Protein 6THS (pdb70)

GO terms:
  GO:0008126 acetylesterase activity (F, EXP)
  GO:0050525 cutinase activity (F, EXP)

Sequence (258 aa):
SNPYQRGPNPTRSALTADGPFSVATYTVSRLSVSGFGGGVIYYPTGTSLTFGGIAMMSPGYTADASSLAWLGRRLASHGFVVLVINTNSRFDYPDSRASQLSSAALNYLRTSSPSAVRARLDANRLAVAGHAMGGGGTLRIAEQNPSLKAAVPLTPWHTDKTFNTSSVPVLIVGAEADTVAPVSQHAIPFYQNLPSSTTPKVYVVELDNASHFAPNSSNNAAISVYTISWMKLWVDNDTRYRQFLCNVNDPALSDFRTNNRHCQ

Foldseek 3Di:
DFLLDDDDQDDLVQLLDQAQFDWDKDFFQQVNFPQFHTFMKIAGDPDQAAAAEEEEEEAALDALLLQVVVNRRLRSRGYTYGYTHGPDSHDALCSLLSSSVRVLVCLQPPDDPVSVSRHDNQFYAYEYAARRLSSQLANQLVDQSYQEYEYECYDDPDQAGEHQHEYEYEHECPEPRSHCVRHVVSNQVRYDLNHWYKYFYFYNDYSSVSSDSDSVCSLVVSLSSCCGRRVNLSSLVCLPPDDDVRTPDMDTSCPSND

Radius of gyration: 16.29 Å; Cα contacts (8 Å, |Δi|>4): 658; chains: 1; bounding box: 46×43×30 Å

InterPro domains:
  IPR029058 Alpha/Beta hydrolase fold [G3DSA:3.40.50.1820] (36-293)
  IPR029058 Alpha/Beta hydrolase fold [SSF53474] (69-279)
  IPR041127 PET hydrolase/cutinase-like [PF12740] (34-292)
  IPR050261 FrsA esterase [PTHR22946] (9-249)

Solvent-accessible surface area: 9846 Å² total; per-residue (Å²): 167,43,99,72,76,22,30,93,118,14,82,98,88,48,2,42,49,71,23,81,32,71,32,25,71,95,103,5,60,118,174,76,27,102,40,4,2,0,2,33,0,15,22,0,61,83,32,106,83,51,1,0,0,0,0,0,0,0,3,97,73,27,73,4,85,21,0,32,40,0,0,94,16,0,0,2,8,1,0,0,0,0,0,0,34,7,84,43,138,90,27,121,6,62,45,0,0,66,4,0,43,25,0,6,69,20,0,97,83,79,16,28,98,57,0,88,50,41,5,24,26,123,9,17,0,0,0,0,4,7,15,0,0,0,0,0,0,39,0,2,54,102,41,102,83,7,77,0,0,0,0,0,2,0,56,7,95,68,63,84,0,114,8,78,2,14,0,0,0,0,0,0,85,48,8,123,75,2,45,20,73,100,15,1,26,22,0,20,106,60,4,41,89,95,4,18,15,0,0,0,15,5,71,118,15,58,9,122,17,0,44,68,101,32,47,4,0,0,1,4,0,0,0,0,0,2,10,61,1,2,83,1,73,47,6,72,111,23,0,19,155,39,149,17,131,46,20,40,48,48,80,35,49,70,115,3,29,160

Organism: Unknown prokaryotic organism (NCBI:txid2725)

Structure (mmCIF, N/CA/C/O backbone):
data_6THS
#
_entry.id   6THS
#
_cell.length_a   109.604
_cell.length_b   109.604
_cell.length_c   35.287
_cell.angle_alpha   90.000
_cell.angle_beta   90.000
_cell.angle_gamma   120.000
#
_symmetry.space_group_name_H-M   'P 63'
#
loop_
_entity.id
_entity.type
_entity.pdbx_description
1 polymer LCC
2 non-polymer '1,4-DIETHYLENE DIOXIDE'
3 water water
#
loop_
_atom_site.group_PDB
_atom_site.id
_atom_site.type_symbol
_atom_site.label_atom_id
_atom_site.label_alt_id
_atom_site.label_comp_id
_atom_site.label_asym_id
_atom_site.label_entity_id
_atom_site.label_seq_id
_atom_site.pdbx_PDB_ins_code
_atom_site.Cartn_x
_atom_site.Cartn_y
_atom_site.Cartn_z
_atom_site.occupancy
_atom_site.B_iso_or_equiv
_atom_site.auth_seq_id
_atom_site.auth_comp_id
_atom_site.auth_asym_id
_atom_site.auth_atom_id
_atom_site.pdbx_PDB_model_num
ATOM 1 N N . SER A 1 1 ? -46.043 -30.027 -16.866 1.00 49.37 36 SER A N 1
ATOM 2 C CA . SER A 1 1 ? -45.240 -30.278 -15.650 1.00 50.70 36 SER A CA 1
ATOM 3 C C . SER A 1 1 ? -44.287 -29.143 -15.495 1.00 38.03 36 SER A C 1
ATOM 4 O O . SER A 1 1 ? -43.604 -28.733 -16.414 1.00 39.46 36 SER A O 1
ATOM 7 N N . ASN A 1 2 ? -44.274 -28.691 -14.277 1.00 29.38 37 ASN A N 1
ATOM 8 C CA . ASN A 1 2 ? -43.400 -27.576 -13.899 1.00 23.56 37 ASN A CA 1
ATOM 9 C C . ASN A 1 2 ? -42.135 -28.132 -13.259 1.00 20.12 37 ASN A C 1
ATOM 10 O O . ASN A 1 2 ? -42.194 -28.592 -12.132 1.00 21.93 37 ASN A O 1
ATOM 15 N N . PRO A 1 3 ? -40.944 -28.060 -13.899 1.00 21.11 38 PRO A N 1
ATOM 16 C CA . PRO A 1 3 ? -39.754 -28.681 -13.309 1.00 21.02 38 PRO A CA 1
ATOM 17 C C . PRO A 1 3 ? -39.216 -27.981 -12.051 1.00 18.57 38 PRO A C 1
ATOM 18 O O . PRO A 1 3 ? -38.379 -28.562 -11.361 1.00 22.28 38 PRO A O 1
ATOM 22 N N . TYR A 1 4 ? -39.734 -26.781 -11.754 1.00 16.29 39 TYR A N 1
ATOM 23 C CA . TYR A 1 4 ? -39.279 -26.014 -10.610 1.00 14.98 39 TYR A CA 1
ATOM 24 C C . TYR A 1 4 ? -40.187 -26.194 -9.389 1.00 15.02 39 TYR A C 1
ATOM 25 O O . TYR A 1 4 ? -39.875 -25.688 -8.319 1.00 16.20 39 TYR A O 1
ATOM 34 N N . GLN A 1 5 ? -41.314 -26.924 -9.541 1.00 16.15 40 GLN A N 1
ATOM 35 C CA . GLN A 1 5 ? -42.198 -27.117 -8.434 1.00 15.70 40 GLN A CA 1
ATOM 36 C C . GLN A 1 5 ? -41.526 -27.956 -7.349 1.00 14.92 40 GLN A C 1
ATOM 37 O O . GLN A 1 5 ? -40.939 -29.013 -7.642 1.00 16.79 40 GLN A O 1
ATOM 43 N N . ARG A 1 6 ? -41.638 -27.511 -6.108 1.00 13.63 41 ARG A N 1
ATOM 44 C CA . ARG A 1 6 ? -41.122 -28.244 -4.956 1.00 14.21 41 ARG A CA 1
ATOM 45 C C . ARG A 1 6 ? -42.143 -28.362 -3.843 1.00 14.58 41 ARG A C 1
ATOM 46 O O . ARG A 1 6 ? -42.924 -27.439 -3.608 1.00 13.67 41 ARG A O 1
ATOM 54 N N . GLY A 1 7 ? -42.125 -29.497 -3.136 1.00 14.71 42 GLY A N 1
ATOM 55 C CA . GLY A 1 7 ? -42.916 -29.659 -1.948 1.00 16.04 42 GLY A CA 1
ATOM 56 C C . GLY A 1 7 ? -44.350 -30.088 -2.281 1.00 17.41 42 GLY A C 1
ATOM 57 O O . GLY A 1 7 ? -44.822 -29.979 -3.422 1.00 17.05 42 GLY A O 1
ATOM 58 N N . PRO A 1 8 ? -45.086 -30.564 -1.259 1.00 18.36 43 PRO A N 1
ATOM 59 C CA . PRO A 1 8 ? -46.465 -31.007 -1.421 1.00 18.57 43 PRO A CA 1
ATOM 60 C C . PRO A 1 8 ? -47.414 -29.845 -1.655 1.00 17.79 43 PRO A C 1
ATOM 61 O O . PRO A 1 8 ? -47.063 -28.664 -1.476 1.00 18.44 43 PRO A O 1
ATOM 65 N N . ASN A 1 9 ? -48.646 -30.164 -2.035 1.00 20.43 44 ASN A N 1
ATOM 66 C CA . ASN A 1 9 ? -49.615 -29.137 -2.310 1.00 20.51 44 ASN A CA 1
ATOM 67 C C . ASN A 1 9 ? -49.747 -28.316 -1.020 1.00 21.52 44 ASN A C 1
ATOM 68 O O . ASN A 1 9 ? -49.860 -28.850 0.088 1.00 19.65 44 ASN A O 1
ATOM 73 N N . PRO A 1 10 ? -49.705 -26.974 -1.097 1.00 17.95 45 PRO A N 1
ATOM 74 C CA . PRO A 1 10 ? -49.700 -26.167 0.114 1.00 16.80 45 PRO A CA 1
ATOM 75 C C . PRO A 1 10 ? -51.086 -26.027 0.761 1.00 16.65 45 PRO A C 1
ATOM 76 O O . PRO A 1 10 ? -52.095 -25.929 0.090 1.00 19.68 45 PRO A O 1
ATOM 80 N N . THR A 1 11 ? -51.067 -25.911 2.074 1.00 19.01 46 THR A N 1
ATOM 81 C CA . THR A 1 11 ? -52.178 -25.408 2.885 1.00 20.68 46 THR A CA 1
ATOM 82 C C . THR A 1 11 ? -51.717 -24.141 3.603 1.00 19.74 46 THR A C 1
ATOM 83 O O . THR A 1 11 ? -50.551 -23.962 3.857 1.00 18.97 46 THR A O 1
ATOM 87 N N . ARG A 1 12 ? -52.662 -23.246 3.916 1.00 21.55 47 ARG A N 1
ATOM 88 C CA . ARG A 1 12 ? -52.280 -21.938 4.557 1.00 23.39 47 ARG A CA 1
ATOM 89 C C . ARG A 1 12 ? -51.563 -22.267 5.880 1.00 21.79 47 ARG A C 1
ATOM 90 O O . ARG A 1 12 ? -50.562 -21.700 6.151 1.00 19.48 47 ARG A O 1
ATOM 98 N N . SER A 1 13 ? -52.079 -23.242 6.651 1.00 20.99 48 SER A N 1
ATOM 99 C CA . SER A 1 13 ? -51.494 -23.682 7.930 1.00 23.29 48 SER A CA 1
ATOM 100 C C . SER A 1 13 ? -50.012 -24.013 7.769 1.00 19.77 48 SER A C 1
ATOM 101 O O . SER A 1 13 ? -49.131 -23.576 8.548 1.00 18.08 48 SER A O 1
ATOM 104 N N . ALA A 1 14 ? -49.708 -24.740 6.704 1.00 16.17 49 ALA A N 1
ATOM 105 C CA . ALA A 1 14 ? -48.319 -25.196 6.460 1.00 16.16 49 ALA A CA 1
ATOM 106 C C . ALA A 1 14 ? -47.384 -24.009 6.215 1.00 14.83 49 ALA A C 1
ATOM 107 O O . ALA A 1 14 ? -46.162 -24.106 6.466 1.00 15.41 49 ALA A O 1
ATOM 109 N N . LEU A 1 15 ? -47.910 -22.915 5.695 1.00 14.04 50 LEU A N 1
ATOM 110 C CA . LEU A 1 15 ? -47.069 -21.752 5.363 1.00 13.38 50 LEU A CA 1
ATOM 111 C C . LEU A 1 15 ? -46.870 -20.845 6.584 1.00 13.90 50 LEU A C 1
ATOM 112 O O . LEU A 1 15 ? -46.217 -19.825 6.451 1.00 16.40 50 LEU A O 1
ATOM 117 N N . THR A 1 16 ? -47.382 -21.248 7.776 1.00 14.52 51 THR A N 1
ATOM 118 C CA . THR A 1 16 ? -47.127 -20.485 8.982 1.00 14.49 51 THR A CA 1
ATOM 119 C C . THR A 1 16 ? -46.100 -21.141 9.903 1.00 14.21 51 THR A C 1
ATOM 120 O O . THR A 1 16 ? -45.928 -20.738 11.015 1.00 17.48 51 THR A O 1
ATOM 124 N N . ALA A 1 17 ? -45.438 -22.195 9.401 1.00 14.27 52 ALA A N 1
ATOM 125 C CA . ALA A 1 17 ? -44.427 -22.950 10.137 1.00 14.38 52 ALA A CA 1
ATOM 126 C C . ALA A 1 17 ? -43.327 -23.312 9.166 1.00 12.88 52 ALA A C 1
ATOM 127 O O . ALA A 1 17 ? -43.497 -23.211 7.945 1.00 13.01 52 ALA A O 1
ATOM 129 N N . ASP A 1 18 ? -42.207 -23.784 9.707 1.00 14.28 53 ASP A N 1
ATOM 130 C CA . ASP A 1 18 ? -41.118 -24.246 8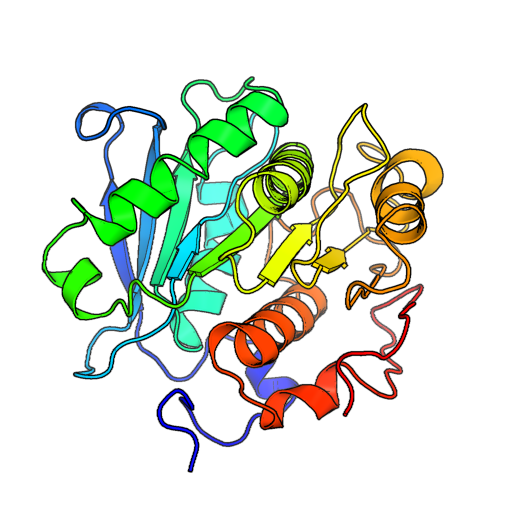.793 1.00 13.37 53 ASP A CA 1
ATOM 131 C C . ASP A 1 18 ? -41.673 -25.407 7.955 1.00 14.02 53 ASP A C 1
ATOM 132 O O . ASP A 1 18 ? -42.549 -26.190 8.352 1.00 15.07 53 ASP A O 1
ATOM 137 N N . GLY A 1 19 ? -41.209 -25.4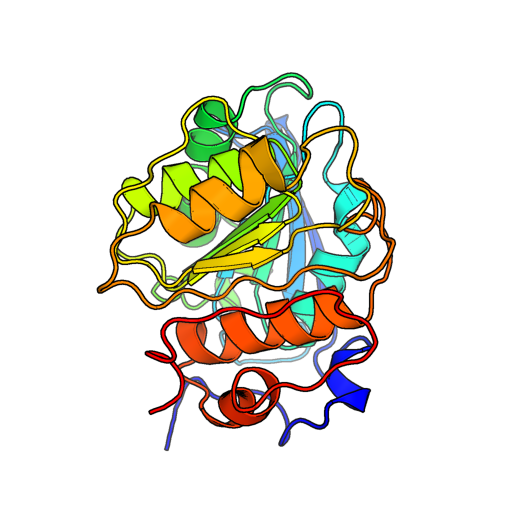58 6.718 1.00 12.91 54 GLY A N 1
ATOM 138 C CA . GLY A 1 19 ? -41.677 -26.339 5.678 1.00 14.47 54 GLY A CA 1
ATOM 139 C C . GLY A 1 19 ? -41.027 -27.701 5.655 1.00 13.87 54 GLY A C 1
ATOM 140 O O . GLY A 1 19 ? -40.377 -28.098 6.609 1.00 15.72 54 GLY A O 1
ATOM 141 N N . PRO A 1 20 ? -41.162 -28.385 4.515 1.00 15.39 55 PRO A N 1
ATOM 142 C CA . PRO A 1 20 ? -40.813 -29.805 4.451 1.00 16.14 55 PRO A CA 1
ATOM 143 C C . PRO A 1 20 ? -39.335 -30.079 4.210 1.00 15.54 55 PRO A C 1
ATOM 144 O O . PRO A 1 20 ? -38.892 -31.183 4.321 1.00 20.60 55 PRO A O 1
ATOM 148 N N . PHE A 1 21 ? -38.566 -29.032 3.910 1.00 14.80 56 PHE A N 1
ATOM 149 C CA . PHE A 1 21 ? -37.119 -29.182 3.633 1.00 14.73 56 PHE A CA 1
ATOM 150 C C . PHE A 1 21 ? -36.326 -28.973 4.933 1.00 14.55 56 PHE A C 1
ATOM 151 O O . PHE A 1 21 ? -36.446 -27.973 5.647 1.00 15.36 56 PHE A O 1
ATOM 159 N N . SER A 1 22 ? -35.405 -29.907 5.197 1.00 15.42 57 SER A N 1
ATOM 160 C CA . SER A 1 22 ? -34.413 -29.734 6.246 1.00 14.95 57 SER A CA 1
ATOM 161 C C . SER A 1 22 ? -33.434 -28.631 5.848 1.00 13.40 57 SER A C 1
ATOM 162 O O . SER A 1 22 ? -33.157 -28.462 4.664 1.00 15.10 57 SER A O 1
ATOM 165 N N . VAL A 1 23 ? -32.987 -27.865 6.840 1.00 13.72 58 VAL A N 1
ATOM 166 C CA . VAL A 1 23 ? -32.219 -26.630 6.610 1.00 13.52 58 VAL A CA 1
ATOM 167 C C . VAL A 1 23 ? -30.818 -26.789 7.210 1.00 14.51 58 VAL A C 1
ATOM 168 O O . VAL A 1 23 ? -30.664 -27.150 8.348 1.00 15.39 58 VAL A O 1
ATOM 172 N N . ALA A 1 24 ? -29.838 -26.461 6.386 1.00 13.58 59 ALA A N 1
ATOM 173 C CA . ALA A 1 24 ? -28.463 -26.296 6.827 1.00 15.28 59 ALA A CA 1
ATOM 174 C C . ALA A 1 24 ? -28.122 -24.809 6.835 1.00 13.80 59 ALA A C 1
ATOM 175 O O . ALA A 1 24 ? -28.764 -24.042 6.100 1.00 13.27 59 ALA A O 1
ATOM 177 N N . THR A 1 25 ? -27.101 -24.431 7.637 1.00 13.68 60 THR A N 1
ATOM 178 C CA . THR A 1 25 ? -26.619 -23.085 7.663 1.00 13.50 60 THR A CA 1
ATOM 179 C C . THR A 1 25 ? -25.136 -23.040 7.349 1.00 13.60 60 THR A C 1
ATOM 180 O O . THR A 1 25 ? -24.400 -23.944 7.714 1.00 15.45 60 THR A O 1
ATOM 184 N N . TYR A 1 26 ? -24.748 -21.907 6.736 1.00 12.52 61 TYR A N 1
ATOM 185 C CA . TYR A 1 26 ? -23.336 -21.635 6.509 1.00 13.23 61 TYR A CA 1
ATOM 186 C C . TYR A 1 26 ? -23.096 -20.181 6.882 1.00 12.15 61 TYR A C 1
ATOM 187 O O . TYR A 1 26 ? -23.781 -19.297 6.327 1.00 12.46 61 TYR A O 1
ATOM 196 N N . THR A 1 27 ? -22.167 -19.930 7.807 1.00 13.42 62 THR A N 1
ATOM 197 C CA . THR A 1 27 ? -21.844 -18.581 8.245 1.00 13.54 62 THR A CA 1
ATOM 198 C C . THR A 1 27 ? -20.752 -18.054 7.336 1.00 13.45 62 THR A C 1
ATOM 199 O O . THR A 1 27 ? -19.653 -18.583 7.305 1.00 14.95 62 THR A O 1
ATOM 203 N N . VAL A 1 28 ? -21.059 -16.969 6.642 1.00 13.60 63 VAL A N 1
ATOM 204 C CA . VAL A 1 28 ? -20.128 -16.248 5.744 1.00 13.60 63 VAL A CA 1
ATOM 205 C C . VAL A 1 28 ? -19.436 -15.145 6.550 1.00 14.14 63 VAL A C 1
ATOM 206 O O . VAL A 1 28 ? -20.068 -14.140 6.892 1.00 14.73 63 VAL A O 1
ATOM 210 N N . SER A 1 29 ? -18.135 -15.290 6.820 1.00 15.26 64 SER A N 1
ATOM 211 C CA . SER A 1 29 ? -17.446 -14.292 7.594 1.00 17.10 64 SER A CA 1
ATOM 212 C C . SER A 1 29 ? -17.251 -13.039 6.740 1.00 16.46 64 SER A C 1
ATOM 213 O O . SER A 1 29 ? -17.146 -13.066 5.532 1.00 18.12 64 SER A O 1
ATOM 216 N N . ARG A 1 30 ? -17.170 -11.902 7.420 1.00 19.21 65 ARG A N 1
ATOM 217 C CA . ARG A 1 30 ? -16.930 -10.627 6.818 1.00 21.22 65 ARG A CA 1
ATOM 218 C C . ARG A 1 30 ? -15.620 -10.653 6.024 1.00 21.38 65 ARG A C 1
ATOM 219 O O . ARG A 1 30 ? -15.535 -10.138 4.879 1.00 24.10 65 ARG A O 1
ATOM 227 N N . LEU A 1 31 ? -14.599 -11.316 6.598 1.00 22.05 66 LEU A N 1
ATOM 228 C CA . LEU A 1 31 ? -13.282 -11.320 5.950 1.00 26.40 66 LEU A CA 1
ATOM 229 C C . LEU A 1 31 ? -13.243 -12.156 4.665 1.00 22.87 66 LEU A C 1
ATOM 230 O O . LEU A 1 31 ? -12.324 -11.988 3.857 1.00 27.96 66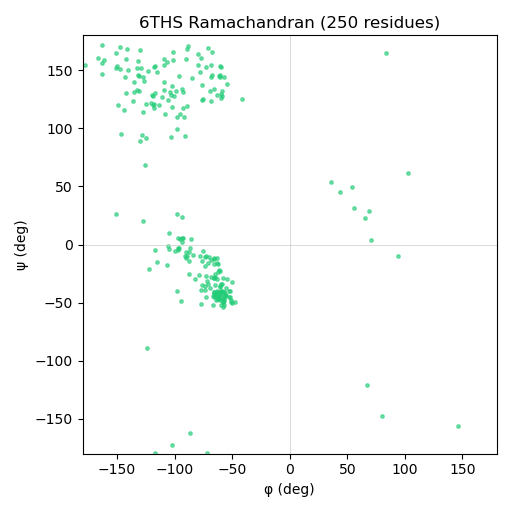 LEU A O 1
ATOM 235 N N . SER A 1 32 ? -14.231 -13.025 4.446 1.00 20.60 67 SER A N 1
ATOM 236 C CA . SER A 1 32 ? -14.185 -13.990 3.340 1.00 20.23 67 SER A CA 1
ATOM 237 C C . SER A 1 32 ? -14.749 -13.418 2.028 1.00 20.85 67 SER A C 1
ATOM 238 O O . SER A 1 32 ? -14.621 -14.062 1.018 1.00 21.32 67 SER A O 1
ATOM 241 N N . VAL A 1 33 ? -15.462 -12.280 2.076 1.00 19.08 68 VAL A N 1
ATOM 242 C CA . VAL A 1 33 ? -16.132 -11.725 0.886 1.00 16.64 68 VAL A CA 1
ATOM 243 C C . VAL A 1 33 ? -15.852 -10.244 0.719 1.00 17.74 68 VAL A C 1
ATOM 244 O O . VAL A 1 33 ? -15.518 -9.529 1.631 1.00 22.11 68 VAL A O 1
ATOM 248 N N . SER A 1 34 ? -16.016 -9.800 -0.517 1.00 19.57 69 SER A N 1
ATOM 249 C CA . SER A 1 34 ? -15.983 -8.366 -0.764 1.00 21.19 69 SER A CA 1
ATOM 250 C C . SER A 1 34 ? -17.352 -7.936 -1.308 1.00 19.63 69 SER A C 1
ATOM 251 O O . SER A 1 34 ? -18.100 -8.713 -1.947 1.00 21.46 69 SER A O 1
ATOM 254 N N . GLY A 1 35 ? -17.679 -6.678 -1.086 1.00 17.37 70 GLY A N 1
ATOM 255 C CA . GLY A 1 35 ? -18.882 -6.100 -1.621 1.00 15.62 70 GLY A CA 1
ATOM 256 C C . GLY A 1 35 ? -20.067 -6.152 -0.679 1.00 14.81 70 GLY A C 1
ATOM 257 O O . GLY A 1 35 ? -21.046 -5.501 -0.948 1.00 16.02 70 GLY A O 1
ATOM 258 N N . PHE A 1 36 ? -19.969 -6.874 0.440 1.00 14.74 71 PHE A N 1
ATOM 259 C CA . PHE A 1 36 ? -20.994 -6.984 1.480 1.00 13.99 71 PHE A CA 1
ATOM 260 C C . PHE A 1 36 ? -20.291 -7.535 2.737 1.00 13.76 71 PHE A C 1
ATOM 261 O O . PHE A 1 36 ? -19.104 -7.906 2.694 1.00 15.01 71 PHE A O 1
ATOM 269 N N . GLY A 1 37 ? -20.983 -7.560 3.887 1.00 13.38 72 GLY A N 1
ATOM 270 C CA . GLY A 1 37 ? -20.430 -7.910 5.190 1.00 14.13 72 GLY A CA 1
ATOM 271 C C . GLY A 1 37 ? -20.557 -9.342 5.628 1.00 13.45 72 GLY A C 1
ATOM 272 O O . GLY A 1 37 ? -20.545 -9.582 6.819 1.00 18.66 72 GLY A O 1
ATOM 273 N N . GLY A 1 38 ? -20.693 -10.272 4.687 1.00 12.84 73 GLY A N 1
ATOM 274 C CA . GLY A 1 38 ? -20.907 -11.659 4.992 1.00 13.71 73 GLY A CA 1
ATOM 275 C C . GLY A 1 38 ? -22.375 -11.893 5.324 1.00 12.64 73 GLY A C 1
ATOM 276 O O . GLY A 1 38 ? -23.211 -11.189 4.830 1.00 13.68 73 GLY A O 1
ATOM 277 N N . GLY A 1 39 ? -22.657 -12.842 6.224 1.00 11.99 74 GLY A N 1
ATOM 278 C CA . GLY A 1 39 ? -24.029 -13.100 6.603 1.00 11.84 74 GLY A CA 1
ATOM 279 C C . GLY A 1 39 ? -24.190 -14.577 6.878 1.00 12.28 74 GLY A C 1
ATOM 280 O O . GLY A 1 39 ? -23.225 -15.267 7.277 1.00 12.95 74 GLY A O 1
ATOM 281 N N . VAL A 1 40 ? -25.431 -15.056 6.752 1.00 11.79 75 VAL A N 1
ATOM 282 C CA . VAL A 1 40 ? -25.762 -16.467 7.040 1.00 11.44 75 VAL A CA 1
ATOM 283 C C . VAL A 1 40 ? -26.560 -16.965 5.845 1.00 10.96 75 VAL A C 1
ATOM 284 O O . VAL A 1 40 ? -27.538 -16.334 5.443 1.00 11.37 75 VAL A O 1
ATOM 288 N N . ILE A 1 41 ? -26.170 -18.135 5.358 1.00 10.60 76 ILE A N 1
ATOM 289 C CA . ILE A 1 41 ? -26.907 -18.827 4.314 1.00 11.12 76 ILE A CA 1
ATOM 290 C C . ILE A 1 41 ? -27.696 -19.963 4.944 1.00 11.05 76 ILE A C 1
ATOM 291 O O . ILE A 1 41 ? -27.145 -20.781 5.720 1.00 11.87 76 ILE A O 1
ATOM 296 N N . TYR A 1 42 ? -28.996 -19.993 4.621 1.00 10.77 77 TYR A N 1
ATOM 297 C CA . TYR A 1 42 ? -29.902 -21.081 5.000 1.00 10.21 77 TYR A CA 1
ATOM 298 C C . TYR A 1 42 ? -30.261 -21.807 3.716 1.00 11.21 77 TYR A C 1
ATOM 299 O O . TYR A 1 42 ? -30.619 -21.198 2.706 1.00 11.72 77 TYR A O 1
ATOM 308 N N . TYR A 1 43 ? -30.078 -23.145 3.686 1.00 12.40 78 TYR A N 1
ATOM 309 C CA . TYR A 1 43 ? -30.253 -23.848 2.427 1.00 13.22 78 TYR A CA 1
ATOM 310 C C . TYR A 1 43 ? -30.729 -25.272 2.679 1.00 12.95 78 TYR A C 1
ATOM 311 O O . TYR A 1 43 ? -30.482 -25.839 3.747 1.00 13.29 78 TYR A O 1
ATOM 320 N N . PRO A 1 44 ? -31.439 -25.872 1.701 1.00 13.91 79 PRO A N 1
ATOM 321 C CA . PRO A 1 44 ? -31.952 -27.235 1.908 1.00 15.48 79 PRO A CA 1
ATOM 322 C C . PRO A 1 44 ? -30.803 -28.241 1.987 1.00 15.63 79 PRO A C 1
ATOM 323 O O . PRO A 1 44 ? -29.822 -28.137 1.279 1.00 16.70 79 PRO A O 1
ATOM 327 N N . THR A 1 45 ? -31.032 -29.248 2.814 1.00 15.55 80 THR A N 1
ATOM 328 C CA . THR A 1 45 ? -30.120 -30.391 2.916 1.00 17.94 80 THR A CA 1
ATOM 329 C C . THR A 1 45 ? -30.952 -31.655 2.809 1.00 16.78 80 THR A C 1
ATOM 330 O O . THR A 1 45 ? -32.146 -31.638 2.876 1.00 20.59 80 THR A O 1
ATOM 334 N N . GLY A 1 46 ? -30.276 -32.786 2.617 1.00 16.75 81 GLY A N 1
ATOM 335 C CA . GLY A 1 46 ? -30.979 -34.046 2.453 1.00 18.41 81 GLY A CA 1
ATOM 336 C C . GLY A 1 46 ? -31.748 -34.128 1.134 1.00 18.87 81 GLY A C 1
ATOM 337 O O . GLY A 1 46 ? -32.680 -34.918 0.996 1.00 25.51 81 GLY A O 1
ATOM 338 N N . THR A 1 47 ? -31.276 -33.430 0.108 1.00 16.02 82 THR A N 1
ATOM 339 C CA . THR A 1 47 ? -31.935 -33.369 -1.178 1.00 15.83 82 THR A CA 1
ATOM 340 C C . THR A 1 47 ? -30.891 -33.229 -2.289 1.00 15.95 82 THR A C 1
ATOM 341 O O . THR A 1 47 ? -29.794 -32.611 -2.099 1.00 17.88 82 THR A O 1
ATOM 345 N N . SER A 1 48 ? -31.256 -33.750 -3.466 1.00 15.42 83 SER A N 1
ATOM 346 C CA . SER A 1 48 ? -30.469 -33.662 -4.682 1.00 16.26 83 SER A CA 1
ATOM 347 C C . SER A 1 48 ? -30.997 -32.557 -5.582 1.00 15.02 83 SER A C 1
ATOM 348 O O . SER A 1 48 ? -30.493 -32.380 -6.664 1.00 17.41 83 SER A O 1
ATOM 351 N N . LEU A 1 49 ? -32.121 -31.914 -5.224 1.00 15.25 84 LEU A N 1
ATOM 352 C CA . LEU A 1 49 ? -32.784 -30.934 -6.095 1.00 15.21 84 LEU A CA 1
ATOM 353 C C . LEU A 1 49 ? -32.066 -29.586 -6.020 1.00 13.93 84 LEU A C 1
ATOM 354 O O . LEU A 1 49 ? -31.249 -29.344 -5.106 1.00 14.78 84 LEU A O 1
ATOM 359 N N . THR A 1 50 ? -32.372 -28.736 -7.016 1.00 13.58 85 THR A N 1
ATOM 360 C CA . THR A 1 50 ? -31.928 -27.357 -6.984 1.00 13.08 85 THR A CA 1
ATOM 361 C C . THR A 1 50 ? -33.146 -26.453 -6.740 1.00 13.08 85 THR A C 1
ATOM 362 O O . THR A 1 50 ? -34.288 -26.818 -7.010 1.00 13.72 85 THR A O 1
ATOM 366 N N . PHE A 1 51 ? -32.848 -25.249 -6.264 1.00 12.52 86 PHE A N 1
ATOM 367 C CA . PHE A 1 51 ? -33.848 -24.301 -5.816 1.00 13.01 86 PHE A CA 1
ATOM 368 C C . PHE A 1 51 ? -33.432 -22.889 -6.209 1.00 12.88 86 PHE A C 1
ATOM 369 O O . PHE A 1 51 ? -32.248 -22.600 -6.413 1.00 12.53 86 PHE A O 1
ATOM 377 N N . GLY A 1 52 ? -34.406 -21.996 -6.253 1.00 11.78 87 GLY A N 1
ATOM 378 C CA . GLY A 1 52 ? -34.054 -20.573 -6.443 1.00 11.87 87 GLY A CA 1
ATOM 379 C C . GLY A 1 52 ? -33.324 -20.044 -5.229 1.00 10.89 87 GLY A C 1
ATOM 380 O O . GLY A 1 52 ? -33.394 -20.570 -4.120 1.00 12.02 87 GLY A O 1
ATOM 381 N N . GLY A 1 53 ? -32.711 -18.879 -5.437 1.00 11.13 88 GLY A N 1
ATOM 382 C CA . GLY A 1 53 ? -31.970 -18.164 -4.445 1.00 11.32 88 GLY A CA 1
ATOM 383 C C . GLY A 1 53 ? -32.593 -16.835 -4.100 1.00 11.90 88 GLY A C 1
ATOM 384 O O . GLY A 1 53 ? -33.135 -16.146 -4.961 1.00 12.20 88 GLY A O 1
ATOM 385 N N . ILE A 1 54 ? -32.408 -16.452 -2.850 1.00 10.13 89 ILE A N 1
ATOM 386 C CA . ILE A 1 54 ? -32.913 -15.177 -2.358 1.00 10.12 89 ILE A CA 1
ATOM 387 C C . ILE A 1 54 ? -31.789 -14.530 -1.541 1.00 10.23 89 ILE A C 1
ATOM 388 O O . ILE A 1 54 ? -31.229 -15.161 -0.653 1.00 11.76 89 ILE A O 1
ATOM 393 N N . ALA A 1 55 ? -31.525 -13.246 -1.831 1.00 9.83 90 ALA A N 1
ATOM 394 C CA . ALA A 1 55 ? -30.658 -12.418 -1.011 1.00 9.99 90 ALA A CA 1
ATOM 395 C C . ALA A 1 55 ? -31.533 -11.467 -0.200 1.00 9.70 90 ALA A C 1
ATOM 396 O O . ALA A 1 55 ? -32.410 -10.829 -0.774 1.00 11.01 90 ALA A O 1
ATOM 398 N N . MET A 1 56 ? -31.281 -11.388 1.085 1.00 9.95 91 MET A N 1
ATOM 399 C CA A MET A 1 56 ? -32.133 -10.610 1.996 0.50 9.97 91 MET A CA 1
ATOM 400 C CA B MET A 1 56 ? -32.121 -10.613 1.946 0.50 11.00 91 MET A CA 1
ATOM 401 C C . MET A 1 56 ? -31.274 -9.674 2.825 1.00 9.85 91 MET A C 1
ATOM 402 O O . MET A 1 56 ? -30.266 -10.079 3.395 1.00 11.18 91 MET A O 1
ATOM 411 N N . SER A 1 57 ? -31.719 -8.418 2.938 1.00 10.51 92 SER A N 1
ATOM 412 C CA . SER A 1 57 ? -31.010 -7.387 3.687 1.00 10.19 92 SER A CA 1
ATOM 413 C C . SER A 1 57 ? -31.745 -7.008 4.967 1.00 10.01 92 SER A C 1
ATOM 414 O O . SER A 1 57 ? -32.933 -6.671 4.881 1.00 10.37 92 SER A O 1
ATOM 417 N N . PRO A 1 58 ? -31.063 -6.925 6.102 1.00 9.76 93 PRO A N 1
ATOM 418 C CA . PRO A 1 58 ? -31.622 -6.309 7.276 1.00 11.18 93 PRO A CA 1
ATOM 419 C C . PRO A 1 58 ? -31.699 -4.784 7.093 1.00 9.93 93 PRO A C 1
ATOM 420 O O . PRO A 1 58 ? -31.245 -4.263 6.058 1.00 10.89 93 PRO A O 1
ATOM 424 N N . GLY A 1 59 ? -32.200 -4.145 8.135 1.00 10.56 94 GLY A N 1
ATOM 425 C CA . GLY A 1 59 ? -32.321 -2.650 8.160 1.00 11.26 94 GLY A CA 1
ATOM 426 C C . GLY A 1 59 ? -31.255 -1.985 8.986 1.00 10.36 94 GLY A C 1
ATOM 427 O O . GLY A 1 59 ? -30.284 -2.587 9.483 1.00 11.55 94 GLY A O 1
ATOM 428 N N . TYR A 1 60 ? -31.442 -0.673 9.155 1.00 11.53 95 TYR A N 1
ATOM 429 C CA . TYR A 1 60 ? -30.483 0.206 9.834 1.00 11.80 95 TYR A CA 1
ATOM 430 C C . TYR A 1 60 ? -30.259 -0.266 11.265 1.00 12.67 95 TYR A C 1
ATOM 431 O O . TYR A 1 60 ? -31.117 -0.475 12.041 1.00 14.95 95 TYR A O 1
ATOM 440 N N . THR A 1 61 ? -28.980 -0.408 11.609 1.00 12.24 96 THR A N 1
ATOM 441 C CA . THR A 1 61 ? -28.412 -0.847 12.869 1.00 13.56 96 THR A CA 1
ATOM 442 C C . THR A 1 61 ? -28.634 -2.317 13.147 1.00 16.28 96 THR A C 1
ATOM 443 O O . THR A 1 61 ? -28.093 -2.769 14.125 1.00 22.79 96 THR A O 1
ATOM 447 N N . ALA A 1 62 ? -29.226 -3.063 12.236 1.00 13.00 97 ALA A N 1
ATOM 448 C CA . ALA A 1 62 ? -29.566 -4.479 12.505 1.00 12.74 97 ALA A CA 1
ATOM 449 C C . ALA A 1 62 ? -28.553 -5.408 11.858 1.00 12.94 97 ALA A C 1
ATOM 450 O O . ALA A 1 62 ? -27.934 -5.083 10.881 1.00 15.62 97 ALA A O 1
ATOM 452 N N . ASP A 1 63 ? -28.511 -6.620 12.382 1.00 14.83 98 ASP A N 1
ATOM 453 C CA . ASP A 1 63 ? -27.693 -7.593 11.681 1.00 15.79 98 ASP A CA 1
ATOM 454 C C . ASP A 1 63 ? -28.556 -8.722 11.174 1.00 13.44 98 ASP A C 1
ATOM 455 O O . ASP A 1 63 ? -29.789 -8.702 11.261 1.00 13.77 98 ASP A O 1
ATOM 460 N N . ALA A 1 64 ? -27.866 -9.645 10.530 1.00 13.35 99 ALA A N 1
ATOM 461 C CA . ALA A 1 64 ? -28.567 -10.769 9.879 1.00 11.98 99 ALA A CA 1
ATOM 462 C C . ALA A 1 64 ? -29.487 -11.521 10.873 1.00 11.67 99 ALA A C 1
ATOM 463 O O . ALA A 1 64 ? -30.463 -12.145 10.424 1.00 13.05 99 ALA A O 1
ATOM 465 N N . SER A 1 65 ? -29.146 -11.538 12.160 1.00 12.70 100 SER A N 1
ATOM 466 C CA . SER A 1 65 ? -29.936 -12.300 13.138 1.00 12.87 100 SER A CA 1
ATOM 467 C C . SER A 1 65 ? -31.369 -11.748 13.199 1.00 12.83 100 SER A C 1
ATOM 468 O O . SER A 1 65 ? -32.294 -12.461 13.627 1.00 13.87 100 SER A O 1
ATOM 471 N N . SER A 1 66 ? -31.561 -10.476 12.818 1.00 11.98 101 SER A N 1
ATOM 472 C CA . SER A 1 66 ? -32.893 -9.863 12.867 1.00 11.70 101 SER A CA 1
ATOM 473 C C . SER A 1 66 ? -33.850 -10.459 11.840 1.00 12.34 101 SER A C 1
ATOM 474 O O . SER A 1 66 ? -35.048 -10.221 11.916 1.00 13.69 101 SER A O 1
ATOM 477 N N . LEU A 1 67 ? -33.339 -11.231 10.866 1.00 11.43 102 LEU A N 1
ATOM 478 C CA . LEU A 1 67 ? -34.220 -11.927 9.919 1.00 11.00 102 LEU A CA 1
ATOM 479 C C . LEU A 1 67 ? -33.897 -13.425 9.839 1.00 10.47 102 LEU A C 1
ATOM 480 O O . LEU A 1 67 ? -34.316 -14.100 8.907 1.00 11.10 102 LEU A O 1
ATOM 485 N N . ALA A 1 68 ? -33.227 -13.931 10.870 1.00 12.10 103 ALA A N 1
ATOM 486 C CA . ALA A 1 68 ? -32.882 -15.376 10.934 1.00 11.68 103 ALA A CA 1
ATOM 487 C C . ALA A 1 68 ? -34.136 -16.245 10.808 1.00 11.40 103 ALA A C 1
ATOM 488 O O . ALA A 1 68 ? -34.129 -17.258 10.103 1.00 12.14 103 ALA A O 1
ATOM 490 N N . TRP A 1 69 ? -35.193 -15.885 11.510 1.00 12.02 104 TRP A N 1
ATOM 491 C CA . TRP A 1 69 ? -36.379 -16.734 11.477 1.00 11.64 104 TRP A CA 1
ATOM 492 C C . TRP A 1 69 ? -36.882 -16.858 10.058 1.00 11.12 104 TRP A C 1
ATOM 493 O O . TRP A 1 69 ? -37.404 -17.909 9.652 1.00 12.19 104 TRP A O 1
ATOM 504 N N . LEU A 1 70 ? -36.851 -15.736 9.301 1.00 10.59 105 LEU A N 1
ATOM 505 C CA . LEU A 1 70 ? -37.435 -15.684 7.964 1.00 10.51 105 LEU A CA 1
ATOM 506 C C . LEU A 1 70 ? -36.522 -16.387 6.943 1.00 10.52 105 LEU A C 1
ATOM 507 O O . LEU A 1 70 ? -36.969 -17.039 6.007 1.00 11.53 105 LEU A O 1
ATOM 512 N N . GLY A 1 71 ? -35.214 -16.210 7.075 1.00 10.97 106 GLY A N 1
ATOM 513 C CA . GLY A 1 71 ? -34.251 -16.950 6.237 1.00 11.05 106 GLY A CA 1
ATOM 514 C C . GLY A 1 71 ? -34.433 -18.459 6.375 1.00 10.67 106 GLY A C 1
ATOM 515 O O . GLY A 1 71 ? -34.510 -19.175 5.391 1.00 11.24 106 GLY A O 1
ATOM 516 N N . ARG A 1 72 ? -34.577 -18.895 7.617 1.00 10.78 107 ARG A N 1
ATOM 517 C CA . ARG A 1 72 ? -34.834 -20.320 7.887 1.00 11.32 107 ARG A CA 1
ATOM 518 C C . ARG A 1 72 ? -36.207 -20.755 7.348 1.00 11.37 107 ARG A C 1
ATOM 519 O O . ARG A 1 72 ? -36.317 -21.813 6.722 1.00 12.43 107 ARG A O 1
ATOM 527 N N . ARG A 1 73 ? -37.223 -19.922 7.606 1.00 10.00 108 ARG A N 1
ATOM 528 C CA . ARG A 1 73 ? -38.556 -20.226 7.167 1.00 10.91 108 ARG A CA 1
ATOM 529 C C . ARG A 1 73 ? -38.555 -20.409 5.651 1.00 10.87 108 ARG A C 1
ATOM 530 O O . ARG A 1 73 ? -39.114 -21.418 5.117 1.00 11.60 108 ARG A O 1
ATOM 538 N N . LEU A 1 7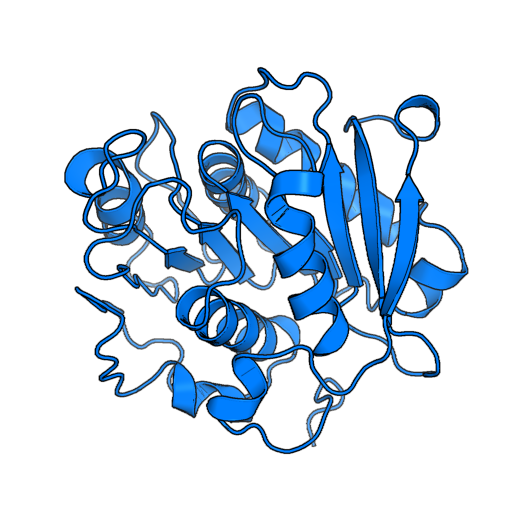4 ? -37.997 -19.433 4.910 1.00 11.30 109 LEU A N 1
ATOM 539 C CA . LEU A 1 74 ? -38.010 -19.542 3.462 1.00 10.99 109 LEU A CA 1
ATOM 540 C C . LEU A 1 74 ? -37.199 -20.798 3.006 1.00 10.35 109 LEU A C 1
ATOM 541 O O . LEU A 1 74 ? -37.646 -21.549 2.117 1.00 11.63 109 LEU A O 1
ATOM 546 N N . ALA A 1 75 ? -35.994 -20.991 3.568 1.00 10.61 110 ALA A N 1
ATOM 547 C CA . ALA A 1 75 ? -35.177 -22.102 3.132 1.00 10.78 110 ALA A CA 1
ATOM 548 C C . ALA A 1 75 ? -35.967 -23.396 3.308 1.00 11.19 110 ALA A C 1
ATOM 549 O O . ALA A 1 75 ? -35.879 -24.334 2.447 1.00 11.54 110 ALA A O 1
ATOM 551 N N . SER A 1 76 ? -36.666 -23.527 4.431 1.00 11.39 111 SER A N 1
ATOM 552 C CA . SER A 1 76 ? -37.406 -24.765 4.762 1.00 11.98 111 SER A CA 1
ATOM 553 C C . SER A 1 76 ? -38.565 -25.052 3.813 1.00 11.56 111 SER A C 1
ATOM 554 O O . SER A 1 76 ? -39.050 -26.175 3.826 1.00 13.05 111 SER A O 1
ATOM 557 N N . HIS A 1 77 ? -38.999 -24.048 3.047 1.00 10.79 112 HIS A N 1
ATOM 558 C CA . HIS A 1 77 ? -39.978 -24.198 1.988 1.00 11.92 112 HIS A CA 1
ATOM 559 C C . HIS A 1 77 ? -39.367 -24.385 0.614 1.00 11.50 112 HIS A C 1
ATOM 560 O O . HIS A 1 77 ? -40.075 -24.537 -0.358 1.00 13.59 112 HIS A O 1
ATOM 567 N N . GLY A 1 78 ? -38.023 -24.481 0.546 1.00 11.81 113 GLY A N 1
ATOM 568 C CA . GLY A 1 78 ? -37.370 -24.773 -0.683 1.00 11.75 113 GLY A CA 1
ATOM 569 C C . GLY A 1 78 ? -36.710 -23.574 -1.392 1.00 11.93 113 GLY A C 1
ATOM 570 O O . GLY A 1 78 ? -36.997 -23.306 -2.551 1.00 11.29 113 GLY A O 1
ATOM 571 N N . PHE A 1 79 ? -35.735 -22.942 -0.729 1.00 10.95 114 PHE A N 1
ATOM 572 C CA . PHE A 1 79 ? -34.954 -21.822 -1.278 1.00 10.95 114 PHE A CA 1
ATOM 573 C C . PHE A 1 79 ? -33.572 -21.849 -0.630 1.00 10.17 114 PHE A C 1
ATOM 574 O O . PHE A 1 79 ? -33.412 -22.306 0.493 1.00 11.82 114 PHE A O 1
ATOM 582 N N . VAL A 1 80 ? -32.613 -21.338 -1.386 1.00 10.97 115 VAL A N 1
ATOM 583 C CA . VAL A 1 80 ? -31.290 -20.984 -0.883 1.00 11.00 115 VAL A CA 1
ATOM 584 C C . VAL A 1 80 ? -31.336 -19.494 -0.474 1.00 11.19 115 VAL A C 1
ATOM 585 O O . VAL A 1 80 ? -31.615 -18.678 -1.363 1.00 13.07 115 VAL A O 1
ATOM 589 N N . VAL A 1 81 ? -31.126 -19.195 0.802 1.00 10.42 116 VAL A N 1
ATOM 590 C CA . VAL A 1 81 ? -31.375 -17.828 1.309 1.00 10.31 116 VAL A CA 1
ATOM 591 C C . VAL A 1 81 ? -30.107 -17.323 1.973 1.00 10.15 116 VAL A C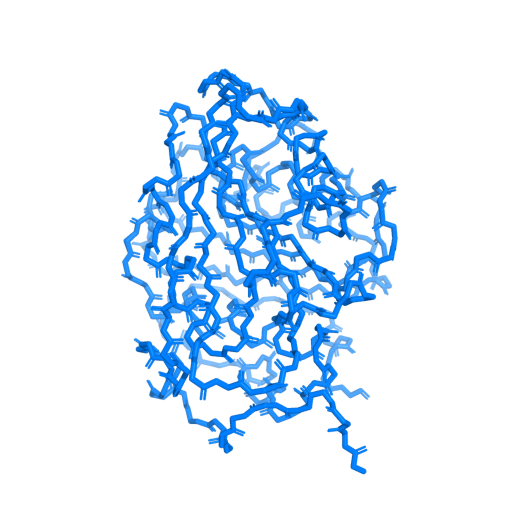 1
ATOM 592 O O . VAL A 1 81 ? -29.682 -17.842 2.980 1.00 11.97 116 VAL A O 1
ATOM 596 N N . LEU A 1 82 ? -29.586 -16.206 1.466 1.00 10.42 117 LEU A N 1
ATOM 597 C CA . LEU A 1 82 ? -28.471 -15.540 2.093 1.00 10.36 117 LEU A CA 1
ATOM 598 C C . LEU A 1 82 ? -28.978 -14.246 2.745 1.00 10.15 117 LEU A C 1
ATOM 599 O O . LEU A 1 82 ? -29.403 -13.342 2.027 1.00 10.92 117 LEU A O 1
ATOM 604 N N . VAL A 1 83 ? -28.937 -14.232 4.059 1.00 9.95 118 VAL A N 1
ATOM 605 C CA . VAL A 1 83 ? -29.267 -13.030 4.840 1.00 10.26 118 VAL A CA 1
ATOM 606 C C . VAL A 1 83 ? -27.943 -12.343 5.139 1.00 10.32 118 VAL A C 1
ATOM 607 O O . VAL A 1 83 ? -27.082 -12.875 5.804 1.00 10.79 118 VAL A O 1
ATOM 611 N N . ILE A 1 84 ? -27.755 -11.171 4.532 1.00 10.65 119 ILE A N 1
ATOM 612 C CA . ILE A 1 84 ? -26.476 -10.472 4.623 1.00 11.00 119 ILE A CA 1
ATOM 613 C C . ILE A 1 84 ? -26.379 -9.744 5.954 1.00 11.53 119 ILE A C 1
ATOM 614 O O . ILE A 1 84 ? -27.329 -9.276 6.538 1.00 11.89 119 ILE A O 1
ATOM 619 N N . ASN A 1 85 ? -25.106 -9.554 6.357 1.00 11.66 120 ASN A N 1
ATOM 620 C CA . ASN A 1 85 ? -24.679 -8.409 7.109 1.00 12.95 120 ASN A CA 1
ATOM 621 C C . ASN A 1 85 ? -24.101 -7.369 6.151 1.00 12.30 120 ASN A C 1
ATOM 622 O O . ASN A 1 85 ? -23.514 -7.691 5.152 1.00 13.85 120 ASN A O 1
ATOM 627 N N . THR A 1 86 ? -24.328 -6.106 6.472 1.00 13.03 121 THR A N 1
ATOM 628 C CA . THR A 1 86 ? -23.854 -5.033 5.644 1.00 11.94 121 THR A CA 1
ATOM 629 C C . THR A 1 86 ? -22.455 -4.637 6.125 1.00 12.37 121 THR A C 1
ATOM 630 O O . THR A 1 86 ? -22.020 -4.890 7.274 1.00 15.63 121 THR A O 1
ATOM 634 N N . ASN A 1 87 ? -21.754 -3.988 5.200 1.00 13.24 122 ASN A N 1
ATOM 635 C CA . ASN A 1 87 ? -20.439 -3.457 5.463 1.00 14.10 122 ASN A CA 1
ATOM 636 C C . ASN A 1 87 ? -20.389 -2.677 6.777 1.00 14.11 122 ASN A C 1
ATOM 637 O O . ASN A 1 87 ? -19.491 -2.851 7.576 1.00 16.11 122 ASN A O 1
ATOM 642 N N . SER A 1 88 ? -21.351 -1.775 6.943 1.00 14.45 123 SER A N 1
ATOM 643 C CA . SER A 1 88 ? -21.562 -1.084 8.151 1.00 14.94 123 SER A CA 1
ATOM 644 C C . SER A 1 88 ? -23.028 -1.260 8.528 1.00 14.06 123 SER A C 1
ATOM 645 O O . SER A 1 88 ? -23.908 -1.178 7.648 1.00 13.42 123 SER A O 1
ATOM 648 N N . ARG A 1 89 ? -23.297 -1.368 9.826 1.00 14.21 124 ARG A N 1
ATOM 649 C CA . ARG A 1 89 ? -24.726 -1.452 10.232 1.00 15.70 124 ARG A CA 1
ATOM 650 C C . ARG A 1 89 ? -25.467 -0.143 9.926 1.00 13.53 124 ARG A C 1
ATOM 651 O O . ARG A 1 89 ? -26.701 -0.154 9.948 1.00 13.30 124 ARG A O 1
ATOM 659 N N . PHE A 1 90 ? -24.755 0.954 9.598 1.00 13.32 125 PHE A N 1
ATOM 660 C CA . PHE A 1 90 ? -25.370 2.233 9.334 1.00 14.41 125 PHE A CA 1
ATOM 661 C C . PHE A 1 90 ? -25.579 2.495 7.839 1.00 13.98 125 PHE A C 1
ATOM 662 O O . PHE A 1 90 ? -26.060 3.558 7.502 1.00 16.36 125 PHE A O 1
ATOM 670 N N . ASP A 1 91 ? -25.297 1.534 6.941 1.00 13.50 126 ASP A N 1
ATOM 671 C CA . ASP A 1 91 ? -25.382 1.774 5.523 1.00 13.38 126 ASP A CA 1
ATOM 672 C C . ASP A 1 91 ? -26.822 2.181 5.123 1.00 12.66 126 ASP A C 1
ATOM 673 O O . ASP A 1 91 ? -27.808 1.663 5.657 1.00 13.10 126 ASP A O 1
ATOM 678 N N . TYR A 1 92 ? -26.907 3.057 4.138 1.00 12.48 127 TYR A N 1
ATOM 679 C CA . TYR A 1 92 ? -28.215 3.536 3.660 1.00 12.16 127 TYR A CA 1
ATOM 680 C C . TYR A 1 92 ? -28.783 2.633 2.569 1.00 12.41 127 TYR A C 1
ATOM 681 O O . TYR A 1 92 ? -28.145 1.677 2.114 1.00 11.97 127 TYR A O 1
ATOM 690 N N . PRO A 1 93 ? -30.059 2.866 2.186 1.00 12.02 128 PRO A N 1
ATOM 691 C CA . PRO A 1 93 ? -30.725 1.955 1.259 1.00 11.79 128 PRO A CA 1
ATOM 692 C C . PRO A 1 93 ? -29.960 1.689 -0.036 1.00 11.00 128 PRO A C 1
ATOM 693 O O . PRO A 1 93 ? -29.929 0.524 -0.459 1.00 12.17 128 PRO A O 1
ATOM 697 N N . ASP A 1 94 ? -29.411 2.693 -0.699 1.00 12.39 129 ASP A N 1
ATOM 698 C CA . ASP A 1 94 ? -28.812 2.443 -1.981 1.00 12.89 129 ASP A CA 1
ATOM 699 C C . ASP A 1 94 ? -27.477 1.685 -1.832 1.00 12.45 129 ASP A C 1
ATOM 700 O O . ASP A 1 94 ? -27.116 0.904 -2.734 1.00 13.48 129 ASP A O 1
ATOM 705 N N . SER A 1 95 ? -26.798 1.850 -0.692 1.00 12.38 130 SER A N 1
ATOM 706 C CA . SER A 1 95 ? -25.634 0.995 -0.353 1.00 12.12 130 SER A CA 1
ATOM 707 C C . SER A 1 95 ? -26.087 -0.452 -0.140 1.00 11.47 130 SER A C 1
ATOM 708 O O . SER A 1 95 ? -25.453 -1.398 -0.597 1.00 12.20 130 SER A O 1
ATOM 711 N N . ARG A 1 96 ? -27.231 -0.628 0.525 1.00 10.74 131 ARG A N 1
ATOM 712 C CA . ARG A 1 96 ? -27.761 -1.985 0.738 1.00 11.33 131 ARG A CA 1
ATOM 713 C C . ARG A 1 96 ? -28.136 -2.635 -0.585 1.00 11.29 131 ARG A C 1
ATOM 714 O O . ARG A 1 96 ? -27.948 -3.829 -0.751 1.00 11.92 131 ARG A O 1
ATOM 722 N N . ALA A 1 97 ? -28.635 -1.867 -1.552 1.00 10.84 132 ALA A N 1
ATOM 723 C CA . ALA A 1 97 ? -28.908 -2.384 -2.889 1.00 11.89 132 ALA A CA 1
ATOM 724 C C . ALA A 1 97 ? -27.615 -2.911 -3.523 1.00 11.68 132 ALA A C 1
ATOM 725 O O . ALA A 1 97 ? -27.603 -4.010 -4.102 1.00 11.96 132 ALA A O 1
ATOM 727 N N . SER A 1 98 ? -26.546 -2.149 -3.461 1.00 11.64 133 SER A N 1
ATOM 728 C CA . SER A 1 98 ? -25.247 -2.611 -4.034 1.00 11.54 133 SER A CA 1
ATOM 729 C C . SER A 1 98 ? -24.767 -3.889 -3.345 1.00 12.17 133 SER A C 1
ATOM 730 O O . SER A 1 98 ? -24.217 -4.774 -3.996 1.00 13.25 133 SER A O 1
ATOM 733 N N . GLN A 1 99 ? -25.022 -3.988 -2.050 1.00 11.53 134 GLN A N 1
ATOM 734 C CA . GLN A 1 99 ? -24.583 -5.129 -1.302 1.00 11.57 134 GLN A CA 1
ATOM 735 C C . GLN A 1 99 ? -25.458 -6.357 -1.577 1.00 11.94 134 GLN A C 1
ATOM 736 O O . GLN A 1 99 ? -24.919 -7.452 -1.658 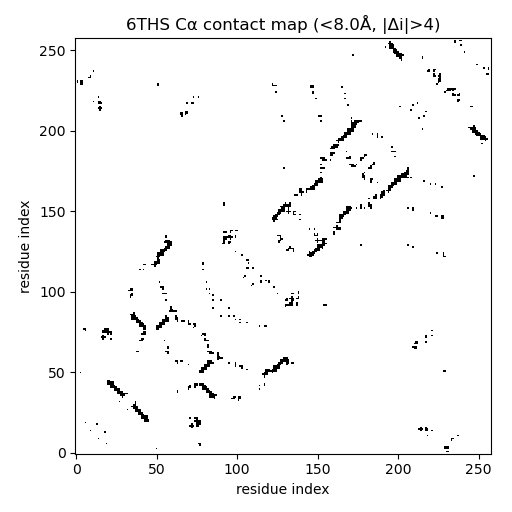1.00 11.93 134 GLN A O 1
ATOM 742 N N . LEU A 1 100 ? -26.769 -6.171 -1.789 1.00 11.39 135 LEU A N 1
ATOM 743 C CA . LEU A 1 100 ? -27.584 -7.252 -2.322 1.00 11.42 135 LEU A CA 1
ATOM 744 C C . LEU A 1 100 ? -27.077 -7.711 -3.681 1.00 11.09 135 LEU A C 1
ATOM 745 O O . LEU A 1 100 ? -27.056 -8.910 -3.967 1.00 12.22 135 LEU A O 1
ATOM 750 N N . SER A 1 101 ? -26.680 -6.790 -4.547 1.00 12.30 136 SER A N 1
ATOM 751 C CA A SER A 1 101 ? -26.116 -7.170 -5.869 0.50 12.87 136 SER A CA 1
ATOM 752 C CA B SER A 1 101 ? -26.121 -7.152 -5.849 0.50 13.24 136 SER A CA 1
ATOM 753 C C . SER A 1 101 ? -24.855 -8.014 -5.678 1.00 13.05 136 SER A C 1
ATOM 754 O O . SER A 1 101 ? -24.683 -9.056 -6.329 1.00 13.50 136 SER A O 1
ATOM 759 N N . ALA A 1 102 ? -23.978 -7.580 -4.790 1.00 12.35 137 ALA A N 1
ATOM 760 C CA . ALA A 1 102 ? -22.755 -8.338 -4.496 1.00 13.06 137 ALA A CA 1
ATOM 761 C C . ALA A 1 102 ? -23.103 -9.724 -3.927 1.00 12.90 137 ALA A C 1
ATOM 762 O O . ALA A 1 102 ? -22.484 -10.713 -4.266 1.00 13.60 137 ALA A O 1
ATOM 764 N N . ALA A 1 103 ? -24.102 -9.803 -3.054 1.00 12.11 138 ALA A N 1
ATOM 765 C CA . ALA A 1 103 ? -24.517 -11.054 -2.438 1.00 11.89 138 ALA A CA 1
ATOM 766 C C . ALA A 1 103 ? -25.091 -12.018 -3.478 1.00 11.89 138 ALA A C 1
ATOM 767 O O . ALA A 1 103 ? -24.820 -13.236 -3.417 1.00 13.00 138 ALA A O 1
ATOM 769 N N . LEU A 1 104 ? -25.894 -11.500 -4.427 1.00 11.76 139 LEU A N 1
ATOM 770 C CA . LEU A 1 104 ? -26.446 -12.382 -5.480 1.00 12.95 139 LEU A CA 1
ATOM 771 C C . LEU A 1 104 ? -25.287 -12.899 -6.346 1.00 12.90 139 LEU A C 1
ATOM 772 O O . LEU A 1 104 ? -25.264 -14.079 -6.770 1.00 14.02 139 LEU A O 1
ATOM 777 N N . ASN A 1 105 ? -24.348 -12.014 -6.687 1.00 13.71 140 ASN A N 1
ATOM 778 C CA . ASN A 1 105 ? -23.248 -12.430 -7.483 1.00 13.78 140 ASN A CA 1
ATOM 779 C C . ASN A 1 105 ? -22.406 -13.483 -6.749 1.00 13.32 140 ASN A C 1
ATOM 780 O O . ASN A 1 105 ? -21.956 -14.480 -7.344 1.00 14.67 140 ASN A O 1
ATOM 785 N N . TYR A 1 106 ? -22.206 -13.283 -5.463 1.00 12.91 141 TYR A N 1
ATOM 786 C CA . TYR A 1 106 ? -21.555 -14.283 -4.613 1.00 13.62 141 TYR A CA 1
ATOM 787 C C . TYR A 1 106 ? -22.279 -15.631 -4.644 1.00 13.31 141 TYR A C 1
ATOM 788 O O . TYR A 1 106 ? -21.650 -16.685 -4.843 1.00 13.93 141 TYR A O 1
ATOM 797 N N . LEU A 1 107 ? -23.596 -15.650 -4.474 1.00 13.50 142 LEU A N 1
ATOM 798 C CA . LEU A 1 107 ? -24.294 -16.928 -4.534 1.00 14.01 142 LEU A CA 1
ATOM 799 C C . LEU A 1 107 ? -24.000 -17.630 -5.856 1.00 16.13 142 LEU A C 1
ATOM 800 O O . LEU A 1 107 ? -23.830 -18.840 -5.881 1.00 18.25 142 LEU A O 1
ATOM 805 N N . ARG A 1 108 ? -24.028 -16.893 -6.967 1.00 15.80 143 ARG A N 1
ATOM 806 C CA . ARG A 1 108 ? -23.878 -17.466 -8.308 1.00 19.71 143 ARG A CA 1
ATOM 807 C C . ARG A 1 108 ? -22.452 -17.945 -8.582 1.00 20.84 143 ARG A C 1
ATOM 808 O O . ARG A 1 108 ? -22.288 -18.906 -9.270 1.00 27.87 143 ARG A O 1
ATOM 816 N N . THR A 1 109 ? -21.455 -17.252 -8.027 1.00 15.96 144 THR A N 1
ATOM 817 C CA . THR A 1 109 ? -20.086 -17.419 -8.508 1.00 19.84 144 THR A CA 1
ATOM 818 C C . THR A 1 109 ? -19.101 -17.854 -7.446 1.00 18.89 144 THR A C 1
ATOM 819 O O . THR A 1 109 ? -18.011 -18.274 -7.841 1.00 23.56 144 THR A O 1
ATOM 823 N N . SER A 1 110 ? -19.304 -17.695 -6.146 1.00 16.43 145 SER A N 1
ATOM 824 C CA . SER A 1 110 ? -18.229 -18.053 -5.207 1.00 16.81 145 SER A CA 1
ATOM 825 C C . SER A 1 110 ? -18.753 -18.511 -3.833 1.00 14.98 145 SER A C 1
ATOM 826 O O . SER A 1 110 ? -18.050 -18.565 -2.822 1.00 16.95 145 SER A O 1
ATOM 829 N N . SER A 1 111 ? -19.990 -19.035 -3.821 1.00 14.47 146 SER A N 1
ATOM 830 C CA . SER A 1 111 ? -20.599 -19.582 -2.622 1.00 14.27 146 SER A CA 1
ATOM 831 C C . SER A 1 111 ? -20.020 -20.976 -2.345 1.00 12.74 146 SER A C 1
ATOM 832 O O . SER A 1 111 ? -19.380 -21.648 -3.205 1.00 13.29 146 SER A O 1
ATOM 835 N N . PRO A 1 112 ? -20.135 -21.470 -1.102 1.00 13.93 147 PRO A N 1
ATOM 836 C CA . PRO A 1 112 ? -19.545 -22.781 -0.777 1.00 16.13 147 PRO A CA 1
ATOM 837 C C . PRO A 1 112 ? -20.159 -23.902 -1.633 1.00 13.59 147 PRO A C 1
ATOM 838 O O . PRO A 1 112 ? -21.318 -23.810 -2.046 1.00 13.40 147 PRO A O 1
ATOM 842 N N . SER A 1 113 ? -19.416 -24.985 -1.851 1.00 14.27 148 SER A N 1
ATOM 843 C CA . SER A 1 113 ? -19.870 -26.074 -2.683 1.00 12.84 148 SER A CA 1
ATOM 844 C C . SER A 1 113 ? -21.276 -26.561 -2.277 1.00 13.05 148 SER A C 1
ATOM 845 O O . SER A 1 113 ? -22.127 -26.772 -3.154 1.00 13.34 148 SER A O 1
ATOM 848 N N . ALA A 1 114 ? -21.501 -26.817 -0.996 1.00 13.46 149 ALA A N 1
ATOM 849 C CA . ALA A 1 114 ? -22.752 -27.438 -0.562 1.00 14.41 149 ALA A CA 1
ATOM 850 C C . ALA A 1 114 ? -23.936 -26.495 -0.829 1.00 13.35 149 ALA A C 1
ATOM 851 O O . ALA A 1 114 ? -25.032 -26.941 -1.075 1.00 14.94 149 ALA A O 1
ATOM 853 N N . VAL A 1 115 ? -23.660 -25.167 -0.809 1.00 12.16 150 VAL A N 1
ATOM 854 C CA . VAL A 1 115 ? -24.692 -24.198 -1.093 1.00 11.82 150 VAL A CA 1
ATOM 855 C C . VAL A 1 115 ? -24.935 -24.131 -2.588 1.00 12.19 150 VAL A C 1
ATOM 856 O O . VAL A 1 115 ? -26.077 -24.184 -3.049 1.00 12.41 150 VAL A O 1
ATOM 860 N N . ARG A 1 116 ? -23.860 -23.968 -3.366 1.00 12.07 151 ARG A N 1
ATOM 861 C CA . ARG A 1 116 ? -23.981 -23.811 -4.785 1.00 12.45 151 ARG A CA 1
ATOM 862 C C . ARG A 1 116 ? -24.655 -25.029 -5.424 1.00 11.75 151 ARG A C 1
ATOM 863 O O . ARG A 1 116 ? -25.360 -24.872 -6.421 1.00 12.95 151 ARG A O 1
ATOM 871 N N . ALA A 1 117 ? -24.407 -26.223 -4.880 1.00 11.36 152 ALA A N 1
ATOM 872 C CA . ALA A 1 117 ? -25.028 -27.420 -5.424 1.00 11.99 152 ALA A CA 1
ATOM 873 C C . ALA A 1 117 ? -26.554 -27.409 -5.366 1.00 12.60 152 ALA A C 1
ATOM 874 O O . ALA A 1 117 ? -27.232 -28.107 -6.139 1.00 14.05 152 ALA A O 1
ATOM 876 N N . ARG A 1 118 ? -27.099 -26.594 -4.457 1.00 11.46 153 ARG A N 1
ATOM 877 C CA . ARG A 1 118 ? -28.511 -26.552 -4.259 1.00 12.55 153 ARG A CA 1
ATOM 878 C C . ARG A 1 118 ? -29.171 -25.400 -5.017 1.00 12.40 153 ARG A C 1
ATOM 879 O O . ARG A 1 118 ? -30.388 -25.199 -4.905 1.00 13.40 153 ARG A O 1
ATOM 887 N N . LEU A 1 119 ? -28.374 -24.571 -5.687 1.00 12.60 154 LEU A N 1
ATOM 888 C CA . LEU A 1 119 ? -28.873 -23.337 -6.301 1.00 12.79 154 LEU A CA 1
ATOM 889 C C . LEU A 1 119 ? -29.060 -23.493 -7.792 1.00 12.84 154 LEU A C 1
ATOM 890 O O . LEU A 1 119 ? -28.156 -23.995 -8.486 1.00 15.36 154 LEU A O 1
ATOM 895 N N . ASP A 1 120 ? -30.204 -22.972 -8.294 1.00 12.21 155 ASP A N 1
ATOM 896 C CA . ASP A 1 120 ? -30.428 -22.727 -9.677 1.00 13.79 155 ASP A CA 1
ATOM 897 C C . ASP A 1 120 ? -30.126 -21.254 -9.896 1.00 12.65 155 ASP A C 1
ATOM 898 O O . ASP A 1 120 ? -30.929 -20.382 -9.544 1.00 13.75 155 ASP A O 1
ATOM 903 N N . ALA A 1 121 ? -28.917 -20.952 -10.400 1.00 14.35 156 ALA A N 1
ATOM 904 C CA . ALA A 1 121 ? -28.429 -19.559 -10.500 1.00 14.54 156 ALA A CA 1
ATOM 905 C C . ALA A 1 121 ? -29.272 -18.698 -11.418 1.00 14.69 156 ALA A C 1
ATOM 906 O O . ALA A 1 121 ? -29.059 -17.498 -11.404 1.00 17.00 156 ALA A O 1
ATOM 908 N N . ASN A 1 122 ? -30.111 -19.314 -12.267 1.00 14.08 157 ASN A N 1
ATOM 909 C CA . ASN A 1 122 ? -31.006 -18.540 -13.168 1.00 15.97 157 ASN A CA 1
ATOM 910 C C . ASN A 1 122 ? -32.248 -17.970 -12.454 1.00 14.79 157 ASN A C 1
ATOM 911 O O . ASN A 1 122 ? -32.968 -17.218 -13.085 1.00 17.63 157 ASN A O 1
ATOM 916 N N . ARG A 1 123 ? -32.511 -18.375 -11.206 1.00 12.60 158 ARG A N 1
ATOM 917 C CA . ARG A 1 123 ? -33.811 -18.038 -10.560 1.00 12.90 158 ARG A CA 1
ATOM 918 C C . ARG A 1 123 ? -33.518 -17.408 -9.208 1.00 11.87 158 ARG A C 1
ATOM 919 O O . ARG A 1 123 ? -33.350 -18.122 -8.225 1.00 12.80 158 ARG A O 1
ATOM 927 N N . LEU A 1 124 ? -33.464 -16.053 -9.178 1.00 12.16 159 LEU A N 1
ATOM 928 C CA . LEU A 1 124 ? -33.044 -15.316 -8.022 1.00 11.71 159 LEU A CA 1
ATOM 929 C C . LEU A 1 124 ? -34.085 -14.227 -7.683 1.00 11.00 159 LEU A C 1
ATOM 930 O O . LEU A 1 124 ? -34.743 -13.688 -8.593 1.00 12.47 159 LEU A O 1
ATOM 935 N N . ALA A 1 125 ? -34.139 -13.898 -6.398 1.00 10.56 160 ALA A N 1
ATOM 936 C CA . ALA A 1 125 ? -35.034 -12.890 -5.889 1.00 10.73 160 ALA A CA 1
ATOM 937 C C . ALA A 1 125 ? -34.386 -12.180 -4.716 1.00 9.88 160 ALA A C 1
ATOM 938 O O . ALA A 1 125 ? -33.330 -12.574 -4.203 1.00 10.51 160 ALA A O 1
ATOM 940 N N . VAL A 1 126 ? -35.037 -11.086 -4.294 1.00 10.42 161 VAL A N 1
ATOM 941 C CA . VAL A 1 126 ? -34.536 -10.238 -3.209 1.00 10.03 161 VAL A CA 1
ATOM 942 C C . VAL A 1 126 ? -35.648 -9.927 -2.205 1.00 9.96 161 VAL A C 1
ATOM 943 O O . VAL A 1 126 ? -36.844 -9.880 -2.573 1.00 10.07 161 VAL A O 1
ATOM 947 N N . ALA A 1 127 ? -35.239 -9.698 -0.974 1.00 10.26 162 ALA A N 1
ATOM 948 C CA . ALA A 1 127 ? -36.160 -9.229 0.075 1.00 10.83 162 ALA A CA 1
ATOM 949 C C . ALA A 1 127 ? -35.355 -8.408 1.071 1.00 9.68 162 ALA A C 1
ATOM 950 O O . ALA A 1 127 ? -34.121 -8.484 1.123 1.00 10.75 162 ALA A O 1
ATOM 952 N N . GLY A 1 128 ? -36.043 -7.644 1.915 1.00 10.16 163 GLY A N 1
ATOM 953 C CA . GLY A 1 128 ? -35.261 -6.880 2.918 1.00 10.05 163 GLY A CA 1
ATOM 954 C C . GLY A 1 128 ? -36.174 -6.105 3.828 1.00 10.68 163 GLY A C 1
ATOM 955 O O . GLY A 1 128 ? -37.323 -5.832 3.458 1.00 11.02 163 GLY A O 1
ATOM 956 N N . HIS A 1 129 ? -35.678 -5.825 5.022 1.00 9.73 164 HIS A N 1
ATOM 957 C CA . HIS A 1 129 ? -36.418 -5.094 6.036 1.00 9.54 164 HIS A CA 1
ATOM 958 C C . HIS A 1 129 ? -36.003 -3.634 6.105 1.00 10.12 164 HIS A C 1
ATOM 959 O O . HIS A 1 129 ? -34.811 -3.355 6.275 1.00 10.35 164 HIS A O 1
ATOM 966 N N . ALA A 1 130 ? -36.968 -2.692 6.036 1.00 9.66 165 ALA A N 1
ATOM 967 C CA . ALA A 1 130 ? -36.761 -1.261 6.422 1.00 9.96 165 ALA A CA 1
ATOM 968 C C . ALA A 1 130 ? -35.790 -0.630 5.428 1.00 10.07 165 ALA A C 1
ATOM 969 O O . ALA A 1 130 ? -36.077 -0.661 4.247 1.00 10.18 165 ALA A O 1
ATOM 971 N N . MET A 1 131 ? -34.618 -0.087 5.863 1.00 10.51 166 MET A N 1
ATOM 972 C CA . MET A 1 131 ? -33.679 0.407 4.842 1.00 10.76 166 MET A CA 1
ATOM 973 C C . MET A 1 131 ? -33.285 -0.707 3.871 1.00 9.66 166 MET A C 1
ATOM 974 O O . MET A 1 131 ? -33.015 -0.442 2.733 1.00 11.21 166 MET A O 1
ATOM 979 N N . GLY A 1 132 ? -33.290 -1.975 4.354 1.00 9.98 167 GLY A N 1
ATOM 980 C CA . GLY A 1 132 ? -33.042 -3.109 3.481 1.00 9.75 167 GLY A CA 1
ATOM 981 C C . GLY A 1 132 ? -34.163 -3.364 2.468 1.00 9.72 167 GLY A C 1
ATOM 982 O O . GLY A 1 132 ? -33.921 -3.859 1.371 1.00 10.65 167 GLY A O 1
ATOM 983 N N . GLY A 1 133 ? -35.382 -2.973 2.821 1.00 9.81 168 GLY A N 1
ATOM 984 C CA . GLY A 1 133 ? -36.512 -2.982 1.901 1.00 9.55 168 GLY A CA 1
ATOM 985 C C . GLY A 1 133 ? -36.418 -1.857 0.875 1.00 10.17 168 GLY A C 1
ATOM 986 O O . GLY A 1 133 ? -36.774 -2.028 -0.301 1.00 11.14 168 GLY A O 1
ATOM 987 N N . GLY A 1 134 ? -35.900 -0.692 1.288 1.00 10.65 169 GLY A N 1
ATOM 988 C CA . GLY A 1 134 ? -35.589 0.324 0.289 1.00 10.65 169 GLY A CA 1
ATOM 989 C C . GLY A 1 134 ? -34.508 -0.165 -0.682 1.00 10.71 169 GLY A C 1
ATOM 990 O O . GLY A 1 134 ? -34.564 0.099 -1.867 1.00 11.17 169 GLY A O 1
ATOM 991 N N . GLY A 1 135 ? -33.489 -0.882 -0.151 1.00 10.84 170 GLY A N 1
ATOM 992 C CA . GLY A 1 135 ? -32.517 -1.464 -0.984 1.00 11.24 170 GLY A CA 1
ATOM 993 C C . GLY A 1 135 ? -33.071 -2.462 -1.973 1.00 10.56 170 GLY A C 1
ATOM 994 O O . GLY A 1 135 ? -32.586 -2.593 -3.110 1.00 11.48 170 GLY A O 1
ATOM 995 N N . THR A 1 136 ? -34.079 -3.218 -1.508 1.00 10.08 171 THR A N 1
ATOM 996 C CA . THR A 1 136 ? -34.763 -4.223 -2.334 1.00 10.02 171 THR A CA 1
ATOM 997 C C . THR A 1 136 ? -35.427 -3.522 -3.526 1.00 10.10 171 THR A C 1
ATOM 998 O O . THR A 1 136 ? -35.387 -4.001 -4.652 1.00 11.46 171 THR A O 1
ATOM 1002 N N . LEU A 1 137 ? -36.131 -2.402 -3.243 1.00 10.05 172 LEU A N 1
ATOM 1003 C CA . LEU A 1 137 ? -36.766 -1.657 -4.320 1.00 10.84 172 LEU A CA 1
ATOM 1004 C C . LEU A 1 137 ? -35.735 -1.150 -5.326 1.00 10.85 172 LEU A C 1
ATOM 1005 O O . LEU A 1 137 ? -35.950 -1.187 -6.520 1.00 12.01 172 LEU A O 1
ATOM 1010 N N . ARG A 1 138 ? -34.623 -0.599 -4.837 1.00 10.83 173 ARG A N 1
ATOM 1011 C CA . ARG A 1 138 ? -33.646 -0.043 -5.738 1.00 10.34 173 ARG A CA 1
ATOM 1012 C C . ARG A 1 138 ? -32.983 -1.158 -6.596 1.00 11.69 173 ARG A C 1
ATOM 1013 O O . ARG A 1 138 ? -32.847 -0.984 -7.785 1.00 11.89 173 ARG A O 1
ATOM 1021 N N . ILE A 1 139 ? -32.602 -2.301 -5.991 1.00 10.83 174 ILE A N 1
ATOM 1022 C CA . ILE A 1 139 ? -31.963 -3.348 -6.825 1.00 11.33 174 ILE A CA 1
ATOM 1023 C C . ILE A 1 139 ? -32.975 -3.893 -7.852 1.00 12.14 174 ILE A C 1
ATOM 1024 O O . ILE A 1 139 ? -32.582 -4.278 -8.944 1.00 12.81 174 ILE A O 1
ATOM 1029 N N . ALA A 1 140 ? -34.297 -3.875 -7.523 1.00 12.74 175 ALA A N 1
ATOM 1030 C CA . ALA A 1 140 ? -35.287 -4.281 -8.547 1.00 13.28 175 ALA A CA 1
ATOM 1031 C C . ALA A 1 140 ? -35.196 -3.397 -9.807 1.00 13.44 175 ALA A C 1
ATOM 1032 O O . ALA A 1 140 ? -35.434 -3.860 -10.893 1.00 14.97 175 ALA A O 1
ATOM 1034 N N . GLU A 1 141 ? -34.875 -2.092 -9.631 1.00 13.87 176 GLU A N 1
ATOM 1035 C CA . GLU A 1 141 ? -34.759 -1.208 -10.760 1.00 14.75 176 GLU A CA 1
ATOM 1036 C C . GLU A 1 141 ? -33.497 -1.538 -11.553 1.00 14.89 176 GLU A C 1
ATOM 1037 O O . GLU A 1 141 ? -33.471 -1.345 -12.730 1.00 19.21 176 GLU A O 1
ATOM 1043 N N . GLN A 1 142 ? -32.466 -2.010 -10.848 1.00 14.85 177 GLN A N 1
ATOM 1044 C CA . GLN A 1 142 ? -31.110 -2.180 -11.448 1.00 16.66 177 GLN A CA 1
ATOM 1045 C C . GLN A 1 142 ? -30.941 -3.537 -12.125 1.00 16.15 177 GLN A C 1
ATOM 1046 O O . GLN A 1 142 ? -30.101 -3.674 -13.021 1.00 18.65 177 GLN A O 1
ATOM 1052 N N . ASN A 1 143 ? -31.721 -4.531 -11.677 1.00 16.24 178 ASN A N 1
ATOM 1053 C CA . ASN A 1 143 ? -31.524 -5.924 -12.129 1.00 16.54 178 ASN A CA 1
ATOM 1054 C C . ASN A 1 143 ? -32.837 -6.534 -12.597 1.00 16.80 178 ASN A C 1
ATOM 1055 O O . ASN A 1 143 ? -33.518 -7.187 -11.826 1.00 14.62 178 ASN A O 1
ATOM 1060 N N . PRO A 1 144 ? -33.182 -6.393 -13.888 1.00 20.24 179 PRO A N 1
ATOM 1061 C CA . PRO A 1 144 ? -34.485 -6.867 -14.348 1.00 21.05 179 PRO A CA 1
ATOM 1062 C C . PRO A 1 144 ? -34.593 -8.379 -14.438 1.00 18.05 179 PRO A C 1
ATOM 1063 O O . PRO A 1 144 ? -35.663 -8.894 -14.658 1.00 18.89 179 PRO A O 1
ATOM 1067 N N . SER A 1 145 ? -33.475 -9.080 -14.301 1.00 16.49 180 SER A N 1
ATOM 1068 C CA . SER A 1 145 ? -33.514 -10.532 -14.335 1.00 16.08 180 SER A CA 1
ATOM 1069 C C . SER A 1 145 ? -34.053 -11.122 -13.033 1.00 13.72 180 SER A C 1
ATOM 1070 O O . SER A 1 145 ? -34.354 -12.313 -13.010 1.00 15.06 180 SER A O 1
ATOM 1073 N N . LEU A 1 146 ? -34.147 -10.353 -11.960 1.00 12.63 181 LEU A N 1
ATOM 1074 C CA . LEU A 1 146 ? -34.700 -10.860 -10.721 1.00 12.35 181 LEU A CA 1
ATOM 1075 C C . LEU A 1 146 ? -36.142 -11.309 -10.950 1.00 11.15 181 LEU A C 1
ATOM 1076 O O . LEU A 1 146 ? -36.888 -10.682 -11.684 1.00 13.06 181 LEU A O 1
ATOM 1081 N N . LYS A 1 147 ? -36.494 -12.385 -10.260 1.00 10.78 182 LYS A N 1
ATOM 1082 C CA . LYS A 1 147 ? -37.801 -12.935 -10.394 1.00 11.14 182 LYS A CA 1
ATOM 1083 C C . LYS A 1 147 ? -38.877 -12.252 -9.553 1.00 10.92 182 LYS A C 1
ATOM 1084 O O . LYS A 1 147 ? -40.060 -12.280 -9.903 1.00 10.89 182 LYS A O 1
ATOM 1090 N N . ALA A 1 148 ? -38.470 -11.700 -8.411 1.00 11.02 183 ALA A N 1
ATOM 1091 C CA . ALA A 1 148 ? -39.409 -11.128 -7.468 1.00 11.06 183 ALA A CA 1
ATOM 1092 C C . ALA A 1 148 ? -38.635 -10.291 -6.451 1.00 10.42 183 ALA A C 1
ATOM 1093 O O . ALA A 1 148 ? -37.429 -10.486 -6.236 1.00 10.49 183 ALA A O 1
ATOM 1095 N N . ALA A 1 149 ? -39.364 -9.393 -5.786 1.00 10.38 184 ALA A N 1
ATOM 1096 C CA . ALA A 1 149 ? -38.824 -8.535 -4.758 1.00 10.66 184 ALA A CA 1
ATOM 1097 C C . ALA A 1 149 ? -39.869 -8.363 -3.641 1.00 10.11 184 ALA A C 1
ATOM 1098 O O . ALA A 1 149 ? -41.061 -8.133 -3.941 1.00 10.81 184 ALA A O 1
ATOM 1100 N N . VAL A 1 150 ? -39.486 -8.562 -2.396 1.00 9.68 185 VAL A N 1
ATOM 1101 C CA . VAL A 1 150 ? -40.343 -8.442 -1.244 1.00 9.89 185 VAL A CA 1
ATOM 1102 C C . VAL A 1 150 ? -39.744 -7.459 -0.242 1.00 9.54 185 VAL A C 1
ATOM 1103 O O . VAL A 1 150 ? -39.000 -7.802 0.679 1.00 10.70 185 VAL A O 1
ATOM 1107 N N . PRO A 1 151 ? -40.117 -6.153 -0.350 1.00 10.25 186 PRO A N 1
ATOM 1108 C CA . PRO A 1 151 ? -39.759 -5.149 0.642 1.00 10.06 186 PRO A CA 1
ATOM 1109 C C . PRO A 1 151 ? -40.623 -5.297 1.883 1.00 9.73 186 PRO A C 1
ATOM 1110 O O . PRO A 1 151 ? -41.855 -5.144 1.757 1.00 11.89 186 PRO A O 1
ATOM 1114 N N . LEU A 1 152 ? -40.035 -5.458 3.056 1.00 10.09 187 LEU A N 1
ATOM 1115 C CA . LEU A 1 152 ? -40.740 -5.585 4.317 1.00 9.37 187 LEU A CA 1
ATOM 1116 C C . LEU A 1 152 ? -40.601 -4.279 5.108 1.00 9.80 187 LEU A C 1
ATOM 1117 O O . LEU A 1 152 ? -39.461 -3.848 5.385 1.00 10.27 187 LEU A O 1
ATOM 1122 N N . THR A 1 153 ? -41.741 -3.684 5.492 1.00 9.80 188 THR A N 1
ATOM 1123 C CA . THR A 1 153 ? -41.800 -2.375 6.162 1.00 10.68 188 THR A CA 1
ATOM 1124 C C . THR A 1 153 ? -40.731 -1.433 5.619 1.00 10.34 188 THR A C 1
ATOM 1125 O O . THR A 1 153 ? -39.900 -0.913 6.364 1.00 10.70 188 THR A O 1
ATOM 1129 N N . PRO A 1 154 ? -40.689 -1.227 4.299 1.00 9.50 189 PRO A N 1
ATOM 1130 C CA . PRO A 1 154 ? -39.546 -0.538 3.672 1.00 10.18 189 PRO A CA 1
ATOM 1131 C C . PRO A 1 154 ? -39.472 0.933 4.042 1.00 10.46 189 PRO A C 1
ATOM 1132 O O . PRO 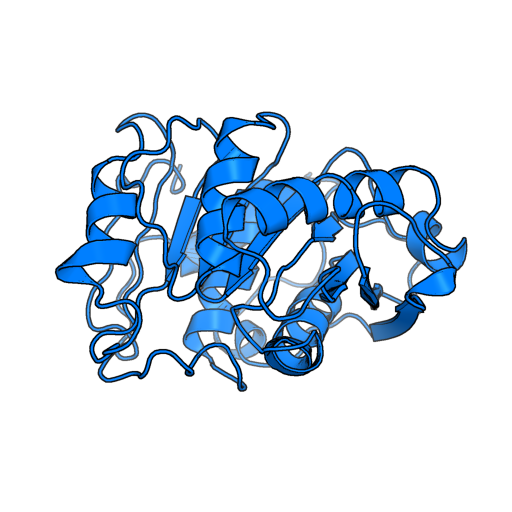A 1 154 ? -40.485 1.586 4.244 1.00 10.17 189 PRO A O 1
ATOM 1136 N N . TRP A 1 155 ? -38.238 1.421 3.956 1.00 10.14 190 TRP A N 1
ATOM 1137 C CA . TRP A 1 155 ? -37.897 2.835 4.139 1.00 10.21 190 TRP A CA 1
ATOM 1138 C C . TRP A 1 155 ? -36.977 3.274 3.005 1.00 11.12 190 TRP A C 1
ATOM 1139 O O . TRP A 1 155 ? -36.013 2.592 2.698 1.00 10.58 190 TRP A O 1
ATOM 1150 N N . HIS A 1 156 ? -37.300 4.438 2.412 1.00 10.24 191 HIS A N 1
ATOM 1151 C CA . HIS A 1 156 ? -36.447 5.076 1.431 1.00 10.80 191 HIS A CA 1
ATOM 1152 C C . HIS A 1 156 ? -36.899 6.505 1.317 1.00 12.17 191 HIS A C 1
ATOM 1153 O O . HIS A 1 156 ? -38.076 6.793 1.428 1.00 13.63 191 HIS A O 1
ATOM 1160 N N . THR A 1 157 ? -35.960 7.416 1.063 1.00 12.86 192 THR A N 1
ATOM 1161 C CA . THR A 1 157 ? -36.293 8.822 0.793 1.00 13.36 192 THR A CA 1
ATOM 1162 C C . THR A 1 157 ? -36.779 9.043 -0.642 1.00 13.68 192 THR A C 1
ATOM 1163 O O . THR A 1 157 ? -37.518 9.989 -0.878 1.00 15.83 192 THR A O 1
ATOM 1167 N N . ASP A 1 158 ? -36.388 8.199 -1.594 1.00 13.04 193 ASP A N 1
ATOM 1168 C CA . ASP A 1 158 ? -36.953 8.192 -2.904 1.00 12.76 193 ASP A CA 1
ATOM 1169 C C . ASP A 1 158 ? -38.223 7.327 -2.904 1.00 13.32 193 ASP A C 1
ATOM 1170 O O . ASP A 1 158 ? -38.276 6.320 -2.232 1.00 14.15 193 ASP A O 1
ATOM 1175 N N . LYS A 1 159 ? -39.241 7.748 -3.665 1.00 13.44 194 LYS A N 1
ATOM 1176 C CA . LYS A 1 159 ? -40.579 7.137 -3.580 1.00 13.64 194 LYS A CA 1
ATOM 1177 C C . LYS A 1 159 ? -41.013 6.424 -4.843 1.00 13.41 194 LYS A C 1
ATOM 1178 O O . LYS A 1 159 ? -42.003 5.674 -4.760 1.00 14.00 194 LYS A O 1
ATOM 1184 N N . THR A 1 160 ? -40.356 6.647 -5.987 1.00 13.79 195 THR A N 1
ATOM 1185 C CA . THR A 1 160 ? -40.770 6.080 -7.237 1.00 13.71 195 THR A CA 1
ATOM 1186 C C . THR A 1 160 ? -39.668 5.170 -7.780 1.00 13.98 195 THR A C 1
ATOM 1187 O O . THR A 1 160 ? -38.526 5.601 -8.023 1.00 15.59 195 THR A O 1
ATOM 1191 N N . PHE A 1 161 ? -40.004 3.890 -7.970 1.00 12.79 196 PHE A N 1
ATOM 1192 C CA . PHE A 1 161 ? -39.093 2.876 -8.466 1.00 12.57 196 PHE A CA 1
ATOM 1193 C C . PHE A 1 161 ? -39.611 2.309 -9.770 1.00 12.92 196 PHE A C 1
ATOM 1194 O O . PHE A 1 161 ? -40.739 1.841 -9.869 1.00 16.70 196 PHE A O 1
ATOM 1202 N N . ASN A 1 162 ? -38.722 2.334 -10.761 1.00 14.11 197 ASN A N 1
ATOM 1203 C CA . ASN A 1 162 ? -39.071 2.006 -12.108 1.00 14.45 197 ASN A CA 1
ATOM 1204 C C . ASN A 1 162 ? -38.531 0.579 -12.358 1.00 14.50 197 ASN A C 1
ATOM 1205 O O . ASN A 1 162 ? -37.346 0.391 -12.623 1.00 15.72 197 ASN A O 1
ATOM 1210 N N . THR A 1 163 ? -39.399 -0.404 -12.113 1.00 13.85 198 THR A N 1
ATOM 1211 C CA . THR A 1 163 ? -39.053 -1.804 -12.239 1.00 13.71 198 THR A CA 1
ATOM 1212 C C . THR A 1 163 ? -40.174 -2.601 -12.850 1.00 12.71 198 THR A C 1
ATOM 1213 O O . THR A 1 163 ? -41.335 -2.258 -12.605 1.00 14.12 198 THR A O 1
ATOM 1217 N N . SER A 1 164 ? -39.809 -3.662 -13.560 1.00 13.47 199 SER A N 1
ATOM 1218 C CA A SER A 1 164 ? -40.753 -4.633 -14.104 0.50 13.44 199 SER A CA 1
ATOM 1219 C CA B SER A 1 164 ? -40.752 -4.664 -14.130 0.50 13.77 199 SER A CA 1
ATOM 1220 C C . SER A 1 164 ? -40.779 -5.890 -13.212 1.00 13.02 199 SER A C 1
ATOM 1221 O O . SER A 1 164 ? -41.560 -6.828 -13.467 1.00 14.78 199 SER A O 1
ATOM 1226 N N . VAL A 1 165 ? -39.885 -5.958 -12.211 1.00 12.58 200 VAL A N 1
ATOM 1227 C CA . VAL A 1 165 ? -39.845 -7.128 -11.331 1.00 11.92 200 VAL A CA 1
ATOM 1228 C C . VAL A 1 165 ? -41.086 -7.171 -10.458 1.00 12.20 200 VAL A C 1
ATOM 1229 O O . VAL A 1 165 ? -41.461 -6.169 -9.853 1.00 12.33 200 VAL A O 1
ATOM 1233 N N . PRO A 1 166 ? -41.790 -8.324 -10.334 1.00 10.48 201 PRO A N 1
ATOM 1234 C CA . PRO A 1 166 ? -42.970 -8.402 -9.472 1.00 10.45 201 PRO A CA 1
ATOM 1235 C C . PRO A 1 166 ? -42.647 -8.068 -8.026 1.00 10.92 201 PRO A C 1
ATOM 1236 O O . PRO A 1 166 ? -41.739 -8.695 -7.406 1.00 10.53 201 PRO A O 1
ATOM 1240 N N . VAL A 1 167 ? -43.415 -7.117 -7.439 1.00 9.89 202 VAL A N 1
ATOM 1241 C CA . VAL A 1 167 ? -43.133 -6.616 -6.101 1.00 9.81 202 VAL A CA 1
ATOM 1242 C C . VAL A 1 167 ? -44.306 -6.877 -5.145 1.00 9.56 202 VAL A C 1
ATOM 1243 O O . VAL A 1 167 ? -45.452 -6.506 -5.481 1.00 11.11 202 VAL A O 1
ATOM 1247 N N . LEU A 1 168 ? -44.037 -7.476 -3.999 1.00 9.62 203 LEU A N 1
ATOM 1248 C CA . LEU A 1 168 ? -45.025 -7.541 -2.912 1.00 10.03 203 LEU A CA 1
ATOM 1249 C C . LEU A 1 168 ? -44.401 -6.780 -1.735 1.00 9.50 203 LEU A C 1
ATOM 1250 O O . LEU A 1 168 ? -43.349 -7.189 -1.217 1.00 10.53 203 LEU A O 1
ATOM 1255 N N . ILE A 1 169 ? -45.075 -5.671 -1.340 1.00 9.80 204 ILE A N 1
ATOM 1256 C CA . ILE A 1 169 ? -44.666 -4.876 -0.232 1.00 10.03 204 ILE A CA 1
ATOM 1257 C C . ILE A 1 169 ? -45.467 -5.220 1.018 1.00 9.18 204 ILE A C 1
ATOM 1258 O O . ILE A 1 169 ? -46.727 -5.286 0.904 1.00 10.38 204 ILE A O 1
ATOM 1263 N N . VAL A 1 170 ? -44.807 -5.419 2.155 1.00 9.63 205 VAL A N 1
ATOM 1264 C CA . VAL A 1 170 ? -45.480 -5.547 3.426 1.00 10.46 205 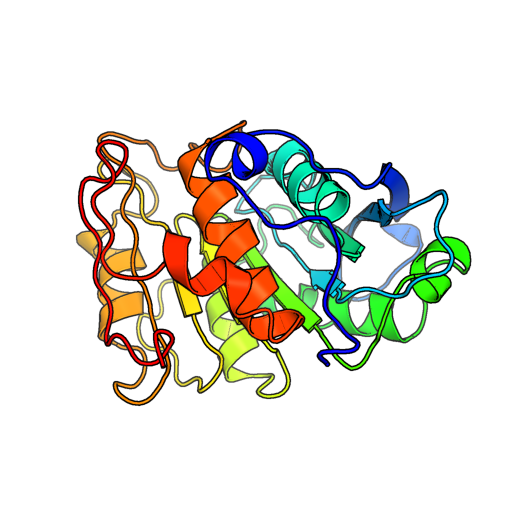VAL A CA 1
ATOM 1265 C C . VAL A 1 170 ? -45.354 -4.252 4.196 1.00 10.72 205 VAL A C 1
ATOM 1266 O O . VAL A 1 170 ? -44.240 -3.851 4.518 1.00 12.27 205 VAL A O 1
ATOM 1270 N N . GLY A 1 171 ? -46.484 -3.616 4.501 1.00 10.18 206 GLY A N 1
ATOM 1271 C CA . GLY A 1 171 ? -46.465 -2.482 5.442 1.00 11.24 206 GLY A CA 1
ATOM 1272 C C . GLY A 1 171 ? -46.947 -2.939 6.804 1.00 10.73 206 GLY A C 1
ATOM 1273 O O . GLY A 1 171 ? -47.595 -3.997 6.930 1.00 11.49 206 GLY A O 1
ATOM 1274 N N . ALA A 1 172 ? -46.713 -2.112 7.813 1.00 12.50 207 ALA A N 1
ATOM 1275 C CA . ALA A 1 172 ? -47.228 -2.317 9.138 1.00 12.48 207 ALA A CA 1
ATOM 1276 C C . ALA A 1 172 ? -48.099 -1.142 9.545 1.00 11.84 207 ALA A C 1
ATOM 1277 O O . ALA A 1 172 ? -47.649 -0.013 9.501 1.00 13.00 207 ALA A O 1
ATOM 1279 N N . GLU A 1 173 ? -49.372 -1.422 9.878 1.00 11.18 208 GLU A N 1
ATOM 1280 C CA . GLU A 1 173 ? -50.343 -0.325 10.071 1.00 11.97 208 GLU A CA 1
ATOM 1281 C C . GLU A 1 173 ? -49.779 0.730 11.026 1.00 13.31 208 GLU A C 1
ATOM 1282 O O . GLU A 1 173 ? -49.961 1.948 10.784 1.00 14.77 208 GLU A O 1
ATOM 1288 N N . ALA A 1 174 ? -49.230 0.298 12.157 1.00 12.16 209 ALA A N 1
ATOM 1289 C CA . ALA A 1 174 ? -48.808 1.196 13.208 1.00 13.55 209 ALA A CA 1
ATOM 1290 C C . ALA A 1 174 ? -47.304 1.482 13.145 1.00 14.54 209 ALA A C 1
ATOM 1291 O O . ALA A 1 174 ? -46.728 1.885 14.166 1.00 19.74 209 ALA A O 1
ATOM 1293 N N . ASP A 1 175 ? -46.700 1.373 11.976 1.00 12.14 210 ASP A N 1
ATOM 1294 C CA . ASP A 1 175 ? -45.269 1.661 11.858 1.00 12.96 210 ASP A CA 1
ATOM 1295 C C . ASP A 1 175 ? -45.031 3.181 12.082 1.00 13.39 210 ASP A C 1
ATOM 1296 O O . ASP A 1 175 ? -45.607 4.035 11.366 1.00 12.64 210 ASP A O 1
ATOM 1301 N N . THR A 1 176 ? -44.178 3.495 13.062 1.00 14.52 211 THR A N 1
ATOM 1302 C CA . THR A 1 176 ? -43.809 4.892 13.343 1.00 16.11 211 THR A CA 1
ATOM 1303 C C . THR A 1 176 ? -42.400 5.240 12.851 1.00 13.96 211 THR A C 1
ATOM 1304 O O . THR A 1 176 ? -42.002 6.387 12.958 1.00 15.82 211 THR A O 1
ATOM 1308 N N . VAL A 1 177 ? -41.669 4.243 12.318 1.00 13.62 212 VAL A N 1
ATOM 1309 C CA . VAL A 1 177 ? -40.288 4.425 11.812 1.00 12.91 212 VAL A CA 1
ATOM 1310 C C . VAL A 1 177 ? -40.284 4.707 10.313 1.00 12.79 212 VAL A C 1
ATOM 1311 O O . VAL A 1 177 ? -39.623 5.633 9.816 1.00 14.03 212 VAL A O 1
ATOM 1315 N N . ALA A 1 178 ? -41.031 3.876 9.599 1.00 11.55 213 ALA A N 1
ATOM 1316 C CA . ALA A 1 178 ? -41.247 4.009 8.174 1.00 11.23 213 ALA A CA 1
ATOM 1317 C C . ALA A 1 178 ? -42.765 4.041 7.947 1.00 11.07 213 ALA A C 1
ATOM 1318 O O . ALA A 1 178 ? -43.379 3.114 7.441 1.00 11.48 213 ALA A O 1
ATOM 1320 N N . PRO A 1 179 ? -43.436 5.110 8.383 1.00 11.58 214 PRO A N 1
ATOM 1321 C CA . PRO A 1 179 ? -44.897 5.130 8.346 1.00 10.80 214 PRO A CA 1
ATOM 1322 C C . PRO A 1 179 ? -45.407 4.827 6.940 1.00 11.27 214 PRO A C 1
ATOM 1323 O O . PRO A 1 179 ? -44.893 5.344 5.918 1.00 11.18 214 PRO A O 1
ATOM 1327 N N . VAL A 1 180 ? -46.474 3.999 6.893 1.00 11.50 215 VAL A N 1
ATOM 1328 C CA . VAL A 1 180 ? -46.908 3.512 5.615 1.00 11.60 215 VAL A CA 1
ATOM 1329 C C . VAL A 1 180 ? -47.375 4.668 4.708 1.00 11.06 215 VAL A C 1
ATOM 1330 O O . VAL A 1 180 ? -47.286 4.554 3.503 1.00 11.55 215 VAL A O 1
ATOM 1334 N N . SER A 1 181 ? -47.899 5.759 5.303 1.00 11.65 216 SER A N 1
ATOM 1335 C CA . SER A 1 181 ? -48.375 6.862 4.487 1.00 12.42 216 SER A CA 1
ATOM 1336 C C . SER A 1 181 ? -47.261 7.537 3.703 1.00 12.74 216 SER A C 1
ATOM 1337 O O . SER A 1 181 ? -47.550 8.182 2.686 1.00 14.22 216 SER A O 1
ATOM 1340 N N . GLN A 1 182 ? -46.018 7.438 4.217 1.00 12.63 217 GLN A N 1
ATOM 1341 C CA . GLN A 1 182 ? -44.883 8.159 3.628 1.00 13.44 217 GLN A CA 1
ATOM 1342 C C . GLN A 1 182 ? -43.943 7.184 2.859 1.00 12.09 217 GLN A C 1
ATOM 1343 O O . GLN A 1 182 ? -43.148 7.660 2.076 1.00 13.09 217 GLN A O 1
ATOM 1349 N N . HIS A 1 183 ? -44.043 5.867 3.119 1.00 10.73 218 HIS A N 1
ATOM 1350 C CA . HIS A 1 183 ? -43.069 4.873 2.640 1.00 10.73 218 HIS A CA 1
ATOM 1351 C C . HIS A 1 183 ? -43.805 3.797 1.823 1.00 9.89 218 HIS A C 1
ATOM 1352 O O . HIS A 1 183 ? -44.033 3.963 0.659 1.00 10.42 218 HIS A O 1
ATOM 1359 N N . ALA A 1 184 ? -44.265 2.746 2.509 1.00 10.07 219 ALA A N 1
ATOM 1360 C CA . ALA A 1 184 ? -44.827 1.569 1.852 1.00 10.09 219 ALA A CA 1
ATOM 1361 C C . ALA A 1 184 ? -45.891 1.942 0.821 1.00 10.31 219 ALA A C 1
ATOM 1362 O O . ALA A 1 184 ? -45.863 1.401 -0.281 1.00 11.12 219 ALA A O 1
ATOM 1364 N N . ILE A 1 185 ? -46.888 2.782 1.201 1.00 10.81 220 ILE A N 1
ATOM 1365 C CA . ILE A 1 185 ? -47.994 3.039 0.313 1.00 11.37 220 ILE A CA 1
ATOM 1366 C C . ILE A 1 185 ? -47.532 3.797 -0.924 1.00 10.96 220 ILE A C 1
ATOM 1367 O O . ILE A 1 185 ? -47.778 3.365 -2.046 1.00 12.01 220 ILE A O 1
ATOM 1372 N N . PRO A 1 186 ? -46.816 4.941 -0.798 1.00 11.80 221 PRO A N 1
ATOM 1373 C CA . PRO A 1 186 ? -46.270 5.590 -1.990 1.00 11.16 221 PRO A CA 1
ATOM 1374 C C . PRO A 1 186 ? -45.428 4.661 -2.873 1.00 10.79 221 PRO A C 1
ATOM 1375 O O . PRO A 1 186 ? -45.507 4.673 -4.081 1.00 11.87 221 PRO A O 1
ATOM 1379 N N . PHE A 1 187 ? -44.614 3.794 -2.248 1.00 10.75 222 PHE A N 1
ATOM 1380 C CA . PHE A 1 187 ? -43.837 2.855 -3.055 1.00 11.10 222 PHE A CA 1
ATOM 1381 C C . PHE A 1 187 ? -44.761 1.989 -3.941 1.00 10.84 222 PHE A C 1
ATOM 1382 O O . PHE A 1 187 ? -44.507 1.782 -5.122 1.00 11.58 222 PHE A O 1
ATOM 1390 N N . TYR A 1 188 ? -45.798 1.401 -3.321 1.00 11.09 223 TYR A N 1
ATOM 1391 C CA . TYR A 1 188 ? -46.736 0.598 -4.031 1.00 11.09 223 TYR A CA 1
ATOM 1392 C C . TYR A 1 188 ? -47.389 1.423 -5.156 1.00 10.50 223 TYR A C 1
ATOM 1393 O O . TYR A 1 188 ? -47.512 0.965 -6.285 1.00 12.00 223 TYR A O 1
ATOM 1402 N N . GLN A 1 189 ? -47.881 2.624 -4.805 1.00 10.69 224 GLN A N 1
ATOM 1403 C CA . GLN A 1 189 ? -48.611 3.443 -5.763 1.00 11.48 224 GLN A CA 1
ATOM 1404 C C . GLN A 1 189 ? -47.766 3.770 -6.982 1.00 11.74 224 GLN A C 1
ATOM 1405 O O . GLN A 1 189 ? -48.269 3.822 -8.100 1.00 13.59 224 GLN A O 1
ATOM 1411 N N . ASN A 1 190 ? -46.480 4.052 -6.736 1.00 12.54 225 ASN A N 1
ATOM 1412 C CA . ASN A 1 190 ? -45.639 4.684 -7.747 1.00 13.09 225 ASN A CA 1
ATOM 1413 C C . ASN A 1 190 ? -44.914 3.654 -8.617 1.00 12.34 225 ASN A C 1
ATOM 1414 O O . ASN A 1 190 ? -44.300 3.992 -9.614 1.00 14.96 225 ASN A O 1
ATOM 1419 N N . LEU A 1 191 ? -44.957 2.368 -8.245 1.00 13.16 226 LEU A N 1
ATOM 1420 C CA . LEU A 1 191 ? -44.458 1.332 -9.187 1.00 13.08 226 LEU A CA 1
ATOM 1421 C C . LEU A 1 191 ? -45.275 1.407 -10.463 1.00 14.23 226 LEU A C 1
ATOM 1422 O O . LEU A 1 191 ? -46.475 1.755 -10.389 1.00 14.41 226 LEU A O 1
ATOM 1427 N N . PRO A 1 192 ? -44.729 1.009 -11.619 1.00 13.96 227 PRO A N 1
ATOM 1428 C CA . PRO A 1 192 ? -45.509 1.060 -12.844 1.00 14.52 227 PRO A CA 1
ATOM 1429 C C . PRO A 1 192 ? -46.797 0.245 -12.722 1.00 14.02 227 PRO A C 1
ATOM 1430 O O . PRO A 1 192 ? -46.811 -0.870 -12.134 1.00 13.91 227 PRO A O 1
ATOM 1434 N N . SER A 1 193 ? -47.869 0.753 -13.353 1.00 13.68 228 SER A N 1
ATOM 1435 C CA A SER A 1 193 ? -49.179 0.089 -13.340 0.50 14.45 228 SER A CA 1
ATOM 1436 C CA B SER A 1 193 ? -49.161 0.065 -13.271 0.50 13.69 228 SER A CA 1
ATOM 1437 C C . SER A 1 193 ? -49.097 -1.273 -14.012 1.00 13.65 228 SER A C 1
ATOM 1438 O O . SER A 1 193 ? -50.003 -2.083 -13.820 1.00 14.64 228 SER A O 1
ATOM 1443 N N . THR A 1 194 ? -48.146 -1.442 -14.913 1.00 12.53 229 THR A N 1
ATOM 1444 C CA . THR A 1 194 ? -47.949 -2.679 -15.705 1.00 13.13 229 THR A CA 1
ATOM 1445 C C . THR A 1 194 ? -47.078 -3.694 -14.973 1.00 13.66 229 THR A C 1
ATOM 1446 O O . THR A 1 194 ? -46.904 -4.809 -15.463 1.00 15.76 229 THR A O 1
ATOM 1450 N N . THR A 1 195 ? -46.549 -3.369 -13.795 1.00 12.40 230 THR A N 1
ATOM 1451 C CA . THR A 1 195 ? -45.736 -4.330 -13.045 1.00 12.96 230 THR A CA 1
ATOM 1452 C C . THR A 1 195 ? -46.646 -5.063 -12.073 1.00 11.63 230 THR A C 1
ATOM 1453 O O . THR A 1 195 ? -47.393 -4.420 -11.318 1.00 12.52 230 THR A O 1
ATOM 1457 N N . PRO A 1 196 ? -46.570 -6.399 -11.963 1.00 11.77 231 PRO A N 1
ATOM 1458 C CA . PRO A 1 196 ? -47.376 -7.094 -10.950 1.00 12.23 231 PRO A CA 1
ATOM 1459 C C . PRO A 1 196 ? -46.993 -6.568 -9.568 1.00 10.79 231 PRO A C 1
ATOM 1460 O O . PRO A 1 196 ? -45.804 -6.649 -9.195 1.00 12.67 231 PRO A O 1
ATOM 1464 N N . LYS A 1 197 ? -47.996 -6.122 -8.802 1.00 11.86 232 LYS A N 1
ATOM 1465 C CA . LYS A 1 197 ? -47.707 -5.518 -7.525 1.00 11.65 232 LYS A CA 1
ATOM 1466 C C . LYS A 1 197 ? -48.783 -5.907 -6.535 1.00 11.28 232 LYS A C 1
ATOM 1467 O O . LYS A 1 197 ? -49.977 -5.981 -6.921 1.00 14.46 232 LYS A O 1
ATOM 1473 N N . VAL A 1 198 ? -48.379 -6.105 -5.291 1.00 11.76 233 VAL A N 1
ATOM 1474 C CA . VAL A 1 198 ? -49.263 -6.355 -4.155 1.00 12.10 233 VAL A CA 1
ATOM 1475 C C . VAL A 1 198 ? -48.815 -5.518 -2.975 1.00 11.21 233 VAL A C 1
ATOM 1476 O O . VAL A 1 198 ? -47.588 -5.406 -2.751 1.00 11.34 233 VAL A O 1
ATOM 1480 N N . TYR A 1 199 ? -49.761 -4.956 -2.243 1.00 11.24 234 TYR A N 1
ATOM 1481 C CA . TYR A 1 199 ? -49.493 -4.347 -0.976 1.00 11.24 234 TYR A CA 1
ATOM 1482 C C . TYR A 1 199 ? -50.273 -5.088 0.135 1.00 10.59 234 TYR A C 1
ATOM 1483 O O . TYR A 1 199 ? -51.501 -5.200 0.024 1.00 12.49 234 TYR A O 1
ATOM 1492 N N . VAL A 1 200 ? -49.572 -5.637 1.124 1.00 10.94 235 VAL A N 1
ATOM 1493 C CA A VAL A 1 200 ? -50.284 -6.188 2.266 0.50 12.13 235 VAL A CA 1
ATOM 1494 C CA B VAL A 1 200 ? -50.073 -6.339 2.295 0.50 10.20 235 VAL A CA 1
ATOM 1495 C C . VAL A 1 200 ? -49.848 -5.405 3.502 1.00 10.21 235 VAL A C 1
ATOM 1496 O O . VAL A 1 200 ? -48.674 -5.117 3.721 1.00 11.34 235 VAL A O 1
ATOM 1503 N N . GLU A 1 201 ? -50.857 -5.009 4.287 1.00 10.25 236 GLU A N 1
ATOM 1504 C CA . GLU A 1 201 ? -50.657 -4.204 5.470 1.00 10.55 236 GLU A CA 1
ATOM 1505 C C . GLU A 1 201 ? -51.017 -4.992 6.709 1.00 10.26 236 GLU A C 1
ATOM 1506 O O . GLU A 1 201 ? -52.176 -5.421 6.840 1.00 11.18 236 GLU A O 1
ATOM 1512 N N . LEU A 1 202 ? -50.051 -5.179 7.605 1.00 9.61 237 LEU A N 1
ATOM 1513 C CA . LEU A 1 202 ? -50.281 -5.928 8.825 1.00 11.16 237 LEU A CA 1
ATOM 1514 C C . LEU A 1 202 ? -51.077 -5.105 9.826 1.00 11.33 237 LEU A C 1
ATOM 1515 O O . LEU A 1 202 ? -50.691 -4.011 10.217 1.00 11.21 237 LEU A O 1
ATOM 1520 N N . ASP A 1 203 ? -52.189 -5.677 10.280 1.00 11.30 238 ASP A N 1
ATOM 1521 C CA . ASP A 1 203 ? -53.096 -5.024 11.187 1.00 11.89 238 ASP A CA 1
ATOM 1522 C C . ASP A 1 203 ? -52.359 -4.764 12.501 1.00 11.77 238 ASP A C 1
ATOM 1523 O O . ASP A 1 203 ? -51.782 -5.668 13.107 1.00 13.76 238 ASP A O 1
ATOM 1528 N N . ASN A 1 204 ? -52.413 -3.491 12.967 1.00 11.82 239 ASN A N 1
ATOM 1529 C CA . ASN A 1 204 ? -51.907 -3.066 14.249 1.00 13.16 239 ASN A CA 1
ATOM 1530 C C . ASN A 1 204 ? -50.527 -3.652 14.579 1.00 12.98 239 ASN A C 1
ATOM 1531 O O . ASN A 1 204 ? -50.266 -3.992 15.720 1.00 15.91 239 ASN A O 1
ATOM 1536 N N . ALA A 1 205 ? -49.635 -3.612 13.595 1.00 12.36 240 ALA A N 1
ATOM 1537 C CA . ALA A 1 205 ? -48.309 -4.094 13.756 1.00 11.67 240 ALA A CA 1
ATOM 1538 C C . ALA A 1 205 ? -47.305 -2.941 13.779 1.00 12.32 240 ALA A C 1
ATOM 1539 O O . ALA A 1 205 ? -47.508 -1.909 13.161 1.00 12.76 240 ALA A O 1
ATOM 1541 N N . SER A 1 206 ? -46.171 -3.205 14.439 1.00 12.23 241 SER A N 1
ATOM 1542 C CA . SER A 1 206 ? -45.075 -2.261 14.463 1.00 13.70 241 SER A CA 1
ATOM 1543 C C . SER A 1 206 ? -44.099 -2.453 13.301 1.00 12.01 241 SER A C 1
ATOM 1544 O O . SER A 1 206 ? -44.088 -3.457 12.600 1.00 12.10 241 SER A O 1
ATOM 1547 N N . HIS A 1 207 ? -43.214 -1.462 13.136 1.00 12.05 242 HIS A N 1
ATOM 1548 C CA . HIS A 1 207 ? -42.098 -1.537 12.250 1.00 11.04 242 HIS A CA 1
ATOM 1549 C C . HIS A 1 207 ? -41.255 -2.810 12.413 1.00 10.72 242 HIS A C 1
ATOM 1550 O O . HIS A 1 207 ? -40.637 -3.258 11.422 1.00 11.84 242 HIS A O 1
ATOM 1557 N N . PHE A 1 208 ? -41.180 -3.320 13.635 1.00 10.87 243 PHE A N 1
ATOM 1558 C CA . PHE A 1 208 ? -40.289 -4.437 13.927 1.00 12.19 243 PHE A CA 1
ATOM 1559 C C . PHE A 1 208 ? -40.984 -5.789 13.813 1.00 12.44 243 PHE A C 1
ATOM 1560 O O . PHE A 1 208 ? -40.389 -6.831 14.057 1.00 13.26 243 PHE A O 1
ATOM 1568 N N . ALA A 1 209 ? -42.243 -5.822 13.369 1.00 12.62 244 ALA A N 1
ATOM 1569 C CA . ALA A 1 209 ? -42.912 -7.090 13.160 1.00 11.85 244 ALA A CA 1
ATOM 1570 C C . ALA A 1 209 ? -42.098 -8.045 12.299 1.00 10.94 244 ALA A C 1
ATOM 1571 O O . ALA A 1 209 ? -42.086 -9.249 12.579 1.00 11.95 244 ALA A O 1
ATOM 1573 N N . PRO A 1 210 ? -41.413 -7.628 11.226 1.00 11.55 245 PRO A N 1
ATOM 1574 C CA . PRO A 1 210 ? -40.628 -8.563 10.425 1.00 11.09 245 PRO A CA 1
ATOM 1575 C C . PRO A 1 210 ? -39.473 -9.241 11.145 1.00 11.86 245 PRO A C 1
ATOM 1576 O O . PRO A 1 210 ? -38.931 -10.173 10.572 1.00 12.36 245 PRO A O 1
ATOM 1580 N N . ASN A 1 211 ? -39.087 -8.806 12.330 1.00 10.51 246 ASN A N 1
ATOM 1581 C CA . ASN A 1 211 ? -37.936 -9.376 13.014 1.00 11.67 246 ASN A CA 1
ATOM 1582 C C . ASN A 1 211 ? -38.312 -10.505 13.954 1.00 12.40 246 ASN A C 1
ATOM 1583 O O . ASN A 1 211 ? -37.409 -11.044 14.619 1.00 14.37 246 ASN A O 1
ATOM 1588 N N . SER A 1 212 ? -39.568 -10.936 13.990 1.00 12.73 247 SER A N 1
ATOM 1589 C CA A SER A 1 212 ? -39.858 -12.182 14.685 0.50 14.56 247 SER A CA 1
ATOM 1590 C CA B SER A 1 212 ? -40.055 -12.058 14.823 0.50 14.97 247 SER A CA 1
ATOM 1591 C C . SER A 1 212 ? -41.010 -12.905 13.990 1.00 14.11 247 SER A C 1
ATOM 1592 O O . SER A 1 212 ? -41.695 -12.352 13.138 1.00 13.62 247 SER A O 1
ATOM 1597 N N . ASN A 1 213 ? -41.100 -14.207 14.304 1.00 12.53 248 ASN A N 1
ATOM 1598 C CA . ASN A 1 213 ? -42.024 -15.105 13.655 1.00 12.95 248 ASN A CA 1
ATOM 1599 C C . ASN A 1 213 ? -43.384 -14.412 13.472 1.00 12.85 248 ASN A C 1
ATOM 1600 O O . ASN A 1 213 ? -43.977 -13.941 14.429 1.00 16.97 248 ASN A O 1
ATOM 1605 N N . ASN A 1 214 ? -43.831 -14.403 12.238 1.00 12.15 249 ASN A N 1
ATOM 1606 C CA . ASN A 1 214 ? -45.042 -13.680 11.827 1.00 11.58 249 ASN A CA 1
ATOM 1607 C C . ASN A 1 214 ? -45.748 -14.494 10.754 1.00 12.04 249 ASN A C 1
ATOM 1608 O O . ASN A 1 214 ? -45.253 -14.650 9.642 1.00 11.87 249 ASN A O 1
ATOM 1613 N N . ALA A 1 215 ? -46.966 -14.955 11.083 1.00 12.78 250 ALA A N 1
ATOM 1614 C CA . ALA A 1 215 ? -47.674 -15.843 10.208 1.00 12.66 250 ALA A CA 1
ATOM 1615 C C . ALA A 1 215 ? -47.968 -15.179 8.858 1.00 12.31 250 ALA A C 1
ATOM 1616 O O . ALA A 1 215 ? -47.811 -15.779 7.815 1.00 12.41 250 ALA A O 1
ATOM 1618 N N . ALA A 1 216 ? -48.474 -13.913 8.872 1.00 12.30 251 ALA A N 1
ATOM 1619 C CA . ALA A 1 216 ? -48.812 -13.269 7.648 1.00 11.05 251 ALA A CA 1
ATOM 1620 C C . ALA A 1 216 ? -47.568 -13.053 6.762 1.00 11.29 251 ALA A C 1
ATOM 1621 O O . ALA A 1 216 ? -47.578 -13.282 5.576 1.00 11.54 251 ALA A O 1
ATOM 1623 N N . ILE A 1 217 ? -46.493 -12.530 7.355 1.00 10.79 252 ILE A N 1
ATOM 1624 C CA . ILE A 1 217 ? -45.303 -12.303 6.561 1.00 10.70 252 ILE A CA 1
ATOM 1625 C C . ILE A 1 217 ? -44.862 -13.651 5.927 1.00 10.76 252 ILE A C 1
ATOM 1626 O O . ILE A 1 217 ? -44.446 -13.695 4.778 1.00 11.77 252 ILE A O 1
ATOM 1631 N N . SER A 1 218 ? -44.943 -14.739 6.708 1.00 10.49 253 SER A N 1
ATOM 1632 C CA . SER A 1 218 ? -44.564 -16.041 6.220 1.00 10.60 253 SER A CA 1
ATOM 1633 C C . SER A 1 218 ? -45.420 -16.448 4.994 1.00 11.22 253 SER A C 1
ATOM 1634 O O . SER A 1 218 ? -44.891 -16.798 3.932 1.00 11.61 253 SER A O 1
ATOM 1637 N N . VAL A 1 219 ? -46.775 -16.368 5.113 1.00 11.02 254 VAL A N 1
ATOM 1638 C CA . VAL A 1 219 ? -47.620 -16.777 4.057 1.00 12.44 254 VAL A CA 1
ATOM 1639 C C . VAL A 1 219 ? -47.301 -15.981 2.774 1.00 11.61 254 VAL A C 1
ATOM 1640 O O . VAL A 1 219 ? -47.242 -16.526 1.678 1.00 11.82 254 VAL A O 1
ATOM 1644 N N . TYR A 1 220 ? -47.325 -14.631 2.900 1.00 10.92 255 TYR A N 1
ATOM 1645 C CA . TYR A 1 220 ? -47.233 -13.826 1.696 1.00 11.43 255 TYR A CA 1
ATOM 1646 C C . TYR A 1 220 ? -45.850 -13.890 1.040 1.00 11.34 255 TYR A C 1
ATOM 1647 O O . TYR A 1 220 ? -45.748 -13.850 -0.170 1.00 11.68 255 TYR A O 1
ATOM 1656 N N . THR A 1 221 ? -44.820 -13.942 1.878 1.00 10.87 256 THR A N 1
ATOM 1657 C CA . THR A 1 221 ? -43.442 -13.960 1.313 1.00 10.78 256 THR A CA 1
ATOM 1658 C C . THR A 1 221 ? -43.182 -15.343 0.671 1.00 9.77 256 THR A C 1
ATOM 1659 O O . THR A 1 221 ? -42.692 -15.412 -0.426 1.00 10.42 256 THR A O 1
ATOM 1663 N N . ILE A 1 222 ? -43.546 -16.421 1.361 1.00 10.32 257 ILE A N 1
ATOM 1664 C CA . ILE A 1 222 ? -43.379 -17.752 0.725 1.00 10.76 257 ILE A CA 1
ATOM 1665 C C . ILE A 1 222 ? -44.139 -17.791 -0.593 1.00 10.95 257 ILE A C 1
ATOM 1666 O O . ILE A 1 222 ? -43.648 -18.250 -1.611 1.00 10.99 257 ILE A O 1
ATOM 1671 N N . SER A 1 223 ? -45.417 -17.311 -0.548 1.00 11.03 258 SER A N 1
ATOM 1672 C CA . SER A 1 223 ? -46.260 -17.445 -1.726 1.00 10.66 258 SER A CA 1
ATOM 1673 C C . SER A 1 223 ? -45.750 -16.649 -2.911 1.00 10.30 258 SER A C 1
ATOM 1674 O O . SER A 1 223 ? -45.807 -17.112 -4.035 1.00 11.34 258 SER A O 1
ATOM 1677 N N . TRP A 1 224 ? -45.324 -15.385 -2.667 1.00 10.24 259 TRP A N 1
ATOM 1678 C CA . TRP A 1 224 ? -44.825 -14.588 -3.784 1.00 10.68 259 TRP A CA 1
ATOM 1679 C C . TRP A 1 224 ? -43.568 -15.220 -4.374 1.00 10.08 259 TRP A C 1
ATOM 1680 O O . TRP A 1 224 ? -43.390 -15.238 -5.579 1.00 10.68 259 TRP A O 1
ATOM 1691 N N . MET A 1 225 ? -42.668 -15.659 -3.479 1.00 10.11 260 MET A N 1
ATOM 1692 C CA . MET A 1 225 ? -41.439 -16.268 -3.969 1.00 10.72 260 MET A CA 1
ATOM 1693 C C . MET A 1 225 ? -41.745 -17.565 -4.755 1.00 10.96 260 MET A C 1
ATOM 1694 O O . MET A 1 225 ? -41.184 -17.787 -5.822 1.00 11.48 260 MET A O 1
ATOM 1699 N N . LYS A 1 226 ? -42.640 -18.399 -4.207 1.00 10.41 261 LYS A N 1
ATOM 1700 C CA . LYS A 1 226 ? -43.003 -19.616 -4.934 1.00 11.44 261 LYS A CA 1
ATOM 1701 C C . LYS A 1 226 ? -43.589 -19.277 -6.321 1.00 11.22 261 LYS A C 1
ATOM 1702 O O . LYS A 1 226 ? -43.235 -19.923 -7.356 1.00 12.30 261 LYS A O 1
ATOM 1708 N N . LEU A 1 227 ? -44.529 -18.294 -6.358 1.00 11.39 262 LEU A N 1
ATOM 1709 C CA . LEU A 1 227 ? -45.222 -18.020 -7.606 1.00 11.37 262 LEU A CA 1
ATOM 1710 C C . LEU A 1 227 ? -44.243 -17.584 -8.697 1.00 12.00 262 LEU A C 1
ATOM 1711 O O . LEU A 1 227 ? -44.352 -17.962 -9.838 1.00 13.71 262 LEU A O 1
ATOM 1716 N N . TRP A 1 228 ? -43.292 -16.701 -8.325 1.00 11.71 263 TRP A N 1
ATOM 1717 C CA . TRP A 1 228 ? -42.462 -16.048 -9.327 1.00 11.51 263 TRP A CA 1
ATOM 1718 C C . TRP A 1 228 ? -41.082 -16.739 -9.502 1.00 11.07 263 TRP A C 1
ATOM 1719 O O . TRP A 1 228 ? -40.592 -16.844 -10.603 1.00 13.70 263 TRP A O 1
ATOM 1730 N N . VAL A 1 229 ? -40.493 -17.167 -8.396 1.00 11.51 264 VAL A N 1
ATOM 1731 C CA . VAL A 1 229 ? -39.171 -17.811 -8.500 1.00 11.36 264 VAL A CA 1
ATOM 1732 C C . VAL A 1 229 ? -39.336 -19.225 -9.096 1.00 12.29 264 VAL A C 1
ATOM 1733 O O . VAL A 1 229 ? -38.503 -19.653 -9.888 1.00 12.93 264 VAL A O 1
ATOM 1737 N N . ASP A 1 230 ? -40.388 -19.932 -8.711 1.00 12.29 265 ASP A N 1
ATOM 1738 C CA . ASP A 1 230 ? -40.612 -21.308 -9.116 1.00 12.33 265 ASP A CA 1
ATOM 1739 C C . ASP A 1 230 ? -41.717 -21.450 -10.169 1.00 12.26 265 ASP A C 1
ATOM 1740 O O . ASP A 1 230 ? -42.036 -22.596 -10.566 1.00 13.62 265 ASP A O 1
ATOM 1745 N N . ASN A 1 231 ? -42.355 -20.375 -10.587 1.00 13.26 266 ASN A N 1
ATOM 1746 C CA . ASN A 1 231 ? -43.524 -20.404 -11.498 1.00 14.08 266 ASN A CA 1
ATOM 1747 C C . ASN A 1 231 ? -44.613 -21.295 -10.869 1.00 13.09 266 ASN A C 1
ATOM 1748 O O . ASN A 1 231 ? -45.392 -21.924 -11.583 1.00 16.67 266 ASN A O 1
ATOM 1753 N N . ASP A 1 232 ? -44.699 -21.346 -9.548 1.00 14.07 267 ASP A N 1
ATOM 1754 C CA . ASP A 1 232 ? -45.531 -22.316 -8.886 1.00 12.90 267 ASP A CA 1
ATOM 1755 C C . ASP A 1 232 ? -46.940 -21.777 -8.629 1.00 12.66 267 ASP A C 1
ATOM 1756 O O . ASP A 1 232 ? -47.227 -21.117 -7.631 1.00 14.23 267 ASP A O 1
ATOM 1761 N N . THR A 1 233 ? -47.849 -22.063 -9.561 1.00 14.73 268 THR A N 1
ATOM 1762 C CA . THR A 1 233 ? -49.178 -21.454 -9.537 1.00 14.95 268 THR A CA 1
ATOM 1763 C C . THR A 1 233 ? -50.062 -22.071 -8.473 1.00 15.09 268 THR A C 1
ATOM 1764 O O . THR A 1 233 ? -51.132 -21.547 -8.214 1.00 16.02 268 THR A O 1
ATOM 1768 N N . ARG A 1 234 ? -49.599 -23.112 -7.804 1.00 14.59 269 ARG A N 1
ATOM 1769 C CA . ARG A 1 234 ? -50.317 -23.620 -6.623 1.00 15.57 269 ARG A CA 1
ATOM 1770 C C . ARG A 1 234 ? -50.402 -22.587 -5.485 1.00 13.99 269 ARG A C 1
ATOM 1771 O O . ARG A 1 234 ? -51.202 -22.713 -4.559 1.00 15.33 269 ARG A O 1
ATOM 1779 N N . TYR A 1 235 ? -49.556 -21.550 -5.554 1.00 13.38 270 TYR A N 1
ATOM 1780 C CA . TYR A 1 235 ? -49.501 -20.524 -4.516 1.00 12.43 270 TYR A CA 1
ATOM 1781 C C . TYR A 1 235 ? -50.335 -19.277 -4.862 1.00 13.78 270 TYR A C 1
ATOM 1782 O O . TYR A 1 235 ? -50.471 -18.416 -4.016 1.00 13.42 270 TYR A O 1
ATOM 1791 N N . ARG A 1 236 ? -50.948 -19.222 -6.053 1.00 14.39 271 ARG A N 1
ATOM 1792 C CA . ARG A 1 236 ? -51.885 -18.163 -6.389 1.00 15.14 271 ARG A CA 1
ATOM 1793 C C . ARG A 1 236 ? -53.009 -18.068 -5.375 1.00 14.13 271 ARG A C 1
ATOM 1794 O O . ARG A 1 236 ? -53.463 -16.976 -5.070 1.00 16.06 271 ARG A O 1
ATOM 1802 N N . GLN A 1 237 ? -53.460 -19.210 -4.880 1.00 14.38 272 GLN A N 1
ATOM 1803 C CA . GLN A 1 237 ? -54.620 -19.211 -4.015 1.00 15.64 272 GLN A CA 1
ATOM 1804 C C . GLN A 1 237 ? -54.448 -18.392 -2.741 1.00 14.49 272 GLN A C 1
ATOM 1805 O O . GLN A 1 237 ? -55.419 -17.919 -2.197 1.00 18.32 272 GLN A O 1
ATOM 1811 N N . PHE A 1 238 ? -53.216 -18.164 -2.301 1.00 13.44 273 PHE A N 1
ATOM 1812 C CA . PHE A 1 238 ? -52.958 -17.368 -1.055 1.00 13.47 273 PHE A CA 1
ATOM 1813 C C . PHE A 1 238 ? -52.819 -15.863 -1.347 1.00 13.22 273 PHE A C 1
ATOM 1814 O O . PHE A 1 238 ? -52.761 -15.083 -0.413 1.00 15.99 273 PHE A O 1
ATOM 1822 N N . LEU A 1 239 ? -52.744 -15.513 -2.626 1.00 12.80 274 LEU A N 1
ATOM 1823 C CA . LEU A 1 239 ? -52.422 -14.153 -3.104 1.00 12.78 274 LEU A CA 1
ATOM 1824 C C . LEU A 1 239 ? -53.565 -13.535 -3.896 1.00 13.05 274 LEU A C 1
ATOM 1825 O O . LEU A 1 239 ? -53.461 -12.373 -4.297 1.00 14.23 274 LEU A O 1
ATOM 1830 N N . CYS A 1 240 ? -54.641 -14.306 -4.138 1.00 13.98 275 CYS A N 1
ATOM 1831 C CA . CYS A 1 240 ? -55.730 -13.913 -4.952 1.00 14.15 275 CYS A CA 1
ATOM 1832 C C . CYS A 1 240 ? -57.016 -14.083 -4.151 1.00 14.11 275 CYS A C 1
ATOM 1833 O O . CYS A 1 240 ? -57.145 -15.004 -3.356 1.00 16.48 275 CYS A O 1
ATOM 1836 N N . ASN A 1 241 ? -57.934 -13.138 -4.309 1.00 16.17 276 ASN A N 1
ATOM 1837 C CA . ASN A 1 241 ? -59.210 -13.145 -3.572 1.00 16.84 276 ASN A CA 1
ATOM 1838 C C . ASN A 1 241 ? -58.941 -13.251 -2.059 1.00 17.36 276 ASN A C 1
ATOM 1839 O O . ASN A 1 241 ? -59.545 -14.031 -1.375 1.00 19.82 276 ASN A O 1
ATOM 1844 N N . VAL A 1 242 ? -58.045 -12.391 -1.553 1.00 16.20 277 VAL A N 1
ATOM 1845 C CA . VAL A 1 242 ? -57.585 -12.418 -0.198 1.00 16.45 277 VAL A CA 1
ATOM 1846 C C . VAL A 1 242 ? -58.616 -11.839 0.786 1.00 16.10 277 VAL A C 1
ATOM 1847 O O . VAL A 1 242 ? -59.246 -10.810 0.545 1.00 21.30 277 VAL A O 1
ATOM 1851 N N . ASN A 1 243 ? -58.781 -12.498 1.919 1.00 15.10 278 ASN A N 1
ATOM 1852 C CA . ASN A 1 243 ? -59.562 -11.955 3.066 1.00 16.02 278 ASN A CA 1
ATOM 1853 C C . ASN A 1 243 ? -58.862 -12.483 4.322 1.00 15.91 278 ASN A C 1
ATOM 1854 O O . ASN A 1 243 ? -59.089 -13.622 4.719 1.00 21.32 278 ASN A O 1
ATOM 1859 N N . ASP A 1 244 ? -57.978 -11.704 4.902 1.00 13.94 279 ASP A N 1
ATOM 1860 C CA . ASP A 1 244 ? -57.108 -12.182 5.985 1.00 13.84 279 ASP A CA 1
ATOM 1861 C C . ASP A 1 244 ? -57.248 -11.235 7.157 1.00 12.61 279 ASP A C 1
ATOM 1862 O O . ASP A 1 244 ? -56.851 -10.059 7.077 1.00 13.74 279 ASP A O 1
ATOM 1867 N N . PRO A 1 245 ? -57.805 -11.676 8.302 1.00 14.17 280 PRO A N 1
ATOM 1868 C CA . PRO A 1 245 ? -57.973 -10.768 9.437 1.00 15.83 280 PRO A CA 1
ATOM 1869 C C . PRO A 1 245 ? -56.676 -10.271 10.063 1.00 13.20 280 PRO A C 1
ATOM 1870 O O . PRO A 1 245 ? -56.725 -9.353 10.869 1.00 14.70 280 PRO A O 1
ATOM 1874 N N . ALA A 1 246 ? -55.549 -10.871 9.704 1.00 13.17 281 ALA A N 1
ATOM 1875 C CA . ALA A 1 246 ? -54.249 -10.338 10.141 1.00 12.52 281 ALA A CA 1
ATOM 1876 C C . ALA A 1 246 ? -53.884 -9.060 9.397 1.00 11.30 281 ALA A C 1
ATOM 1877 O O . ALA A 1 246 ? -52.894 -8.432 9.775 1.00 12.51 281 ALA A O 1
ATOM 1879 N N . LEU A 1 247 ? -54.613 -8.703 8.351 1.00 11.05 282 LEU A N 1
ATOM 1880 C CA . LEU A 1 247 ? -54.256 -7.536 7.517 1.00 11.08 282 LEU A CA 1
ATOM 1881 C C . LEU A 1 247 ? -55.265 -6.418 7.747 1.00 11.44 282 LEU A C 1
ATOM 1882 O O . LEU A 1 247 ? -56.473 -6.675 7.785 1.00 12.59 282 LEU A O 1
ATOM 1887 N N . SER A 1 248 ? -54.784 -5.189 7.820 1.00 12.12 283 SER A N 1
ATOM 1888 C CA . SER A 1 248 ? -55.597 -4.021 7.801 1.00 11.40 283 SER A CA 1
ATOM 1889 C C . SER A 1 248 ? -55.827 -3.506 6.372 1.00 11.88 283 SER A C 1
ATOM 1890 O O . SER A 1 248 ? -56.745 -2.692 6.150 1.00 13.44 283 SER A O 1
ATOM 1893 N N . ASP A 1 249 ? -55.101 -4.010 5.390 1.00 13.49 284 ASP A N 1
ATOM 1894 C CA . ASP A 1 249 ? -55.361 -3.658 4.005 1.00 12.98 284 ASP A CA 1
ATOM 1895 C C . ASP A 1 249 ? -54.675 -4.673 3.087 1.00 11.95 284 ASP A C 1
ATOM 1896 O O . ASP A 1 249 ? -53.696 -5.334 3.490 1.00 12.80 284 ASP A O 1
ATOM 1901 N N . PHE A 1 250 ? -55.189 -4.795 1.861 1.00 13.00 285 PHE A N 1
ATOM 1902 C CA . PHE A 1 250 ? -54.634 -5.671 0.798 1.00 12.88 285 PHE A CA 1
ATOM 1903 C C . PHE A 1 250 ? -54.966 -4.974 -0.512 1.00 13.46 285 PHE A C 1
ATOM 1904 O O . PHE A 1 250 ? -56.163 -4.765 -0.801 1.00 16.56 285 PHE A O 1
ATOM 1912 N N . ARG A 1 251 ? -53.979 -4.632 -1.290 1.00 13.78 286 ARG A N 1
ATOM 1913 C CA . ARG A 1 251 ? -54.188 -3.921 -2.550 1.00 14.29 286 ARG A CA 1
ATOM 1914 C C . ARG A 1 251 ? -53.383 -4.634 -3.626 1.00 13.89 286 ARG A C 1
ATOM 1915 O O . ARG A 1 251 ? -52.293 -5.164 -3.341 1.00 14.37 286 ARG A O 1
ATOM 1923 N N . THR A 1 252 ? -53.914 -4.648 -4.858 1.00 14.29 287 THR A N 1
ATOM 1924 C CA . THR A 1 252 ? -53.177 -5.259 -5.956 1.00 13.61 287 THR A CA 1
ATOM 1925 C C . THR A 1 252 ? -53.729 -4.761 -7.273 1.00 13.14 287 THR A C 1
ATOM 1926 O O . THR A 1 252 ? -54.911 -4.403 -7.346 1.00 15.25 287 THR A O 1
ATOM 1930 N N . ASN A 1 253 ? -52.918 -4.858 -8.329 1.00 12.79 288 ASN A N 1
ATOM 1931 C CA . ASN A 1 253 ? -53.404 -4.716 -9.682 1.00 13.55 288 ASN A CA 1
ATOM 1932 C C . ASN A 1 253 ? -53.770 -6.074 -10.315 1.00 14.27 288 ASN A C 1
ATOM 1933 O O . ASN A 1 253 ? -54.200 -6.120 -11.450 1.00 16.10 288 ASN A O 1
ATOM 1938 N N . ASN A 1 254 ? -53.647 -7.168 -9.546 1.00 13.17 289 ASN A N 1
ATOM 1939 C CA . ASN A 1 254 ? -54.192 -8.538 -9.866 1.00 14.37 289 ASN A CA 1
ATOM 1940 C C . ASN A 1 254 ? -53.527 -9.158 -11.109 1.00 16.89 289 ASN A C 1
ATOM 1941 O O . ASN A 1 254 ? -54.071 -10.142 -11.629 1.00 22.10 289 ASN A O 1
ATOM 1946 N N . ARG A 1 255 ? -52.301 -8.729 -11.504 1.00 14.68 290 ARG A N 1
ATOM 1947 C CA . ARG A 1 255 ? -51.633 -9.252 -12.666 1.00 15.63 290 ARG A CA 1
ATOM 1948 C C . ARG A 1 255 ? -51.104 -10.679 -12.404 1.00 15.84 290 ARG A C 1
ATOM 1949 O O . ARG A 1 255 ? -50.879 -11.423 -13.320 1.00 22.16 290 ARG A O 1
ATOM 1957 N N . HIS A 1 256 ? -50.984 -11.047 -11.153 1.00 15.01 291 HIS A N 1
ATOM 1958 C CA . HIS A 1 256 ? -50.397 -12.342 -10.770 1.00 16.08 291 HIS A CA 1
ATOM 1959 C C . HIS A 1 256 ? -51.419 -13.495 -10.731 1.00 17.52 291 HIS A C 1
ATOM 1960 O O . HIS A 1 256 ? -51.060 -14.640 -10.413 1.00 17.38 291 HIS A O 1
ATOM 1967 N N . CYS A 1 257 ? -52.714 -13.196 -10.903 1.00 16.99 292 CYS A N 1
ATOM 1968 C CA . CYS A 1 257 ? -53.780 -14.147 -10.593 1.00 18.38 292 CYS A CA 1
ATOM 1969 C C . CYS A 1 257 ? -54.158 -15.021 -11.796 1.00 18.78 292 CYS A C 1
ATOM 1970 O O . CYS A 1 257 ? -54.873 -15.964 -11.603 1.00 23.29 292 CYS A O 1
ATOM 1973 N N . GLN A 1 258 ? -53.596 -14.749 -12.977 1.00 23.15 293 GLN A N 1
ATOM 1974 C CA . GLN A 1 258 ? -53.848 -15.469 -14.177 1.00 24.72 293 GLN A CA 1
ATOM 1975 C C . GLN A 1 258 ? -52.726 -15.198 -15.169 1.00 23.26 293 GLN A C 1
ATOM 1976 O O . GLN A 1 258 ? -52.764 -15.881 -16.186 1.00 31.17 293 GLN A O 1
#

CATH classification: 3.40.50.1820

B-factor: mean 16.7, std 7.49, range [9.0, 70.19]

Secondary structure (DSSP, 8-state):
--TT--SSPP-TGGGGS--SSEEEEEEE-GGG-SSS--EEEEEEES----EEEEEEE--TT--GGGGHHHHHHHHHTT-EEEEEPPSSTT--HHHHHHHHHHHHHHHHHTS-HHHHTTEEEEEEEEEEETHHHHHHHHHHHH-TT---EEEES---S-------S-EEEEEETT-SSS-TTTTHHHHHHHS-TTS-EEEEEETT--TTGGGS--HHHHHHHHHHHHHHHS--GGGGGGTSS---TTEEEEEE--GGG-

Nearest PDB structures (foldseek):
  6ths-assembly1_A  TM=1.004E+00  e=5.145E-63  uncultured bacterium
  8ota-assembly1_A  TM=1.003E+00  e=1.323E-60  uncultured bacterium
  8qrj-assembly1_A  TM=1.001E+00  e=4.911E-59  unidentified prokaryotic organism
  7w45-assembly2_B  TM=1.001E+00  e=1.065E-58  unidentified prokaryotic organism
  8cmv-assembly1_A  TM=1.002E+00  e=5.014E-58  unidentified prokaryotic organism